Protein AF-A0A7K4D831-F1 (afdb_monomer)

Solvent-accessible surface area (backbone atoms only — not comparable to full-atom values): 19823 Å² total; per-residue (Å²): 131,86,73,87,46,73,50,78,45,78,78,53,99,67,34,26,37,34,26,52,72,86,40,82,76,49,76,35,41,62,71,56,45,52,52,51,54,49,51,53,50,53,53,54,49,64,73,54,83,72,91,83,88,85,85,89,85,73,58,64,32,91,90,76,68,47,70,28,64,80,97,40,48,70,78,64,62,77,72,70,90,76,85,91,79,83,92,78,90,78,86,82,85,79,79,80,76,68,75,75,65,54,59,64,54,54,55,50,56,54,55,55,54,55,58,56,59,64,70,66,78,78,78,87,83,88,88,82,88,86,88,88,85,84,90,81,88,85,81,88,80,89,88,85,87,85,86,82,91,82,90,73,94,69,82,83,76,71,78,74,76,77,68,80,69,83,67,45,71,75,42,79,44,80,50,90,44,82,54,60,43,24,34,42,38,34,37,36,84,70,44,28,34,34,40,30,33,5,19,58,94,32,23,68,56,52,48,51,53,45,47,74,68,72,55,64,52,33,50,31,40,33,38,32,37,78,48,49,34,22,41,29,9,40,48,60,47,62,75,75,34,49,70,60,48,36,31,33,28,93,67,85,72,91,47,68,58,49,49,50,35,54,52,46,40,54,75,70,71,53,65,79,40,77,34,27,41,78,43,69,54,95,76,40,95,71,45,51,36,33,25,69,19,21,78,69,89,77,69,96,48,66,74,65,37,27,43,36,55,36,40,33,47,86,96,44,74,51,110

Sequence (319 aa):
MEKDNYSIRQKNRDTYLLYQNGKLVFEGPLKDVVLYAKKLKTQEDYQRKETFQISPQKNFCINCGRPLTGNVCVSCLNQTQDEPLPCETKKSNKKSLRKIVIIPLIVFVLLVGIVALVSINFNSNSIIKEDINNLGSKTVSDITPEQTKKEADAPEEIPLETDETTRLPLIVSFIDVGQGDSILIQSPNGKNMLIDAGGSTTQTYVYNYLKGKNIKKIDVLVATHPHADHIGGMEYIIDNFDIGLIYMPKATTSTKTYEDLLIKIKSKGLLINTAKAGVTIDLDNDLTIKMIAPIGVSYDYLNDYSAVIKIIYKNNSFL

Secondary structure (DSSP, 8-state):
-----EEEEE-SSS-EEEEETTEEEEEE-HHHHHHHHHHHHHHHHHHS-----------B-TTT-PBPBTTB-HHHHTT--S---------------TTTTHHHHHHHHHHHHHHHHHTTSS--------------------------------------------PPPPEEEE---SSS--EEEE-TTS-EEEE----GGGHHHHHHHHHHTT--EEEEEE-SSS-HHHHTTHHHHHHHSEEEEEEE-S-----HHHHHHHHHHHHTTPPEEEP-TT-EE-S-TTEEEEEEE--SS--SSGGGG--EEEEEETTEEE-

pLDDT: mean 74.98, std 24.11, range [26.25, 98.88]

Foldseek 3Di:
DPDFDWDKDDPDDAKIFIDTPNHTDDMGGPVVSVVVVVVVVVVVVVVVDDDDDDDDDWDADPPPRHTDPVVDDPVVVVPDDDDDDDDDDDDDDDDDPPPPPVVVVVVVVVVVVVVVVVVVPPDDDDDDDDDDDDDDDDDDDDDDDDDDDDDDDDDPPPPPPPPPPQFDDWDWDWQCLPFETWIWTQGRVGAIAIEFQAALVCLVVSVVVCVVVVAQEHQEYEYFFQDRRGQHNVLVVLVRHHYHAYEYAPDDDPDPSSVSNVVSCVVVVHDYDHQAFPDFDPGDPQKTKTFRDDHDPDDPDRNSRGGDIWIDGDPDIDD

Radius of gyration: 31.96 Å; Cα contacts (8 Å, |Δi|>4): 443; chains: 1; bounding box: 50×98×89 Å

Mean predicted aligned error: 20.42 Å

Structure (mmCIF, N/CA/C/O backbone):
data_AF-A0A7K4D831-F1
#
_entry.id   AF-A0A7K4D831-F1
#
loop_
_atom_site.group_PDB
_atom_site.id
_atom_site.type_symbol
_atom_site.label_atom_id
_atom_site.label_alt_id
_atom_site.label_comp_id
_atom_site.label_asym_id
_atom_site.label_entity_id
_atom_site.label_seq_id
_atom_site.pdbx_PDB_ins_code
_atom_site.Cartn_x
_atom_site.Cartn_y
_atom_site.Cartn_z
_atom_site.occupancy
_atom_site.B_iso_or_equiv
_atom_site.auth_seq_id
_atom_site.auth_comp_id
_atom_site.auth_asym_id
_atom_site.auth_atom_id
_atom_site.pdbx_PDB_model_num
ATOM 1 N N . MET A 1 1 ? -3.211 39.894 8.702 1.00 39.53 1 MET A N 1
ATOM 2 C CA . MET A 1 1 ? -2.050 39.075 8.300 1.00 39.53 1 MET A CA 1
ATOM 3 C C . MET A 1 1 ? -1.891 39.226 6.799 1.00 39.53 1 MET A C 1
ATOM 5 O O . MET A 1 1 ? -2.825 38.887 6.080 1.00 39.53 1 MET A O 1
ATOM 9 N N . GLU A 1 2 ? -0.791 39.823 6.338 1.00 44.09 2 GLU A N 1
ATOM 10 C CA . GLU A 1 2 ? -0.446 39.829 4.911 1.00 44.09 2 GLU A CA 1
ATOM 11 C C . GLU A 1 2 ? -0.310 38.374 4.452 1.00 44.09 2 GLU A C 1
ATOM 13 O O . GLU A 1 2 ? 0.393 37.590 5.084 1.00 44.09 2 GLU A O 1
ATOM 18 N N . LYS A 1 3 ? -1.045 37.977 3.409 1.00 51.31 3 LYS A N 1
ATOM 19 C CA . LYS A 1 3 ? -0.829 36.673 2.780 1.00 51.31 3 LYS A CA 1
ATOM 20 C C . LYS A 1 3 ? 0.512 36.747 2.062 1.00 51.31 3 LYS A C 1
ATOM 22 O O . LYS A 1 3 ? 0.678 37.624 1.217 1.00 51.31 3 LYS A O 1
ATOM 27 N N . ASP A 1 4 ? 1.432 35.843 2.385 1.00 62.25 4 ASP A N 1
ATOM 28 C CA . ASP A 1 4 ? 2.700 35.733 1.669 1.00 62.25 4 ASP A CA 1
ATOM 29 C C . ASP A 1 4 ? 2.429 35.551 0.171 1.00 62.25 4 ASP A C 1
ATOM 31 O O . ASP A 1 4 ? 1.820 34.571 -0.275 1.00 62.25 4 ASP A O 1
ATOM 35 N N . ASN A 1 5 ? 2.836 36.549 -0.611 1.00 79.06 5 ASN A N 1
ATOM 36 C CA . ASN A 1 5 ? 2.567 36.616 -2.038 1.00 79.06 5 ASN A CA 1
ATOM 37 C C . ASN A 1 5 ? 3.746 36.012 -2.794 1.00 79.06 5 ASN A C 1
ATOM 39 O O . ASN A 1 5 ? 4.829 36.599 -2.883 1.00 79.06 5 ASN A O 1
ATOM 43 N N . TYR A 1 6 ? 3.510 34.838 -3.372 1.00 84.62 6 TYR A N 1
ATOM 44 C CA . TYR A 1 6 ? 4.456 34.163 -4.249 1.00 84.62 6 TYR A CA 1
ATOM 45 C C . TYR A 1 6 ? 4.162 34.490 -5.714 1.00 84.62 6 TYR A C 1
ATOM 47 O O . TYR A 1 6 ? 3.009 34.451 -6.143 1.00 84.62 6 TYR A O 1
ATOM 55 N N . SER A 1 7 ? 5.200 34.756 -6.507 1.00 88.50 7 SER A N 1
ATOM 56 C CA . SER A 1 7 ? 5.065 34.893 -7.963 1.00 88.50 7 SER A CA 1
ATOM 57 C C . SER A 1 7 ? 6.217 34.216 -8.693 1.00 88.50 7 SER A C 1
ATOM 59 O O . SER A 1 7 ? 7.349 34.223 -8.216 1.00 88.50 7 SER A O 1
ATOM 61 N N . ILE A 1 8 ? 5.925 33.620 -9.849 1.00 89.75 8 ILE A N 1
ATOM 62 C CA . ILE A 1 8 ? 6.924 32.994 -10.718 1.00 89.75 8 ILE A CA 1
ATOM 63 C C . ILE A 1 8 ? 7.010 33.805 -12.009 1.00 89.75 8 ILE A C 1
ATOM 65 O O . ILE A 1 8 ? 5.982 34.143 -12.593 1.00 89.75 8 ILE A O 1
ATOM 69 N N . ARG A 1 9 ? 8.227 34.113 -12.463 1.00 91.31 9 ARG A N 1
ATOM 70 C CA . ARG A 1 9 ? 8.481 34.815 -13.729 1.00 91.31 9 ARG A CA 1
ATOM 71 C C . ARG A 1 9 ? 9.430 34.006 -14.597 1.00 91.31 9 ARG A C 1
ATOM 73 O O . ARG A 1 9 ? 10.410 33.466 -14.097 1.00 91.31 9 ARG A O 1
ATOM 80 N N . GLN A 1 10 ? 9.164 33.932 -15.894 1.00 89.62 10 GLN A N 1
ATOM 81 C CA . GLN A 1 10 ? 10.089 33.306 -16.832 1.00 89.62 10 GLN A CA 1
ATOM 82 C C . GLN A 1 10 ? 11.212 34.288 -17.187 1.00 89.62 10 GLN A C 1
ATOM 84 O O . GLN A 1 10 ? 10.934 35.425 -17.564 1.00 89.62 10 GLN A O 1
ATOM 89 N N . LYS A 1 11 ? 12.472 33.855 -17.059 1.00 88.19 11 LYS A N 1
ATOM 90 C CA . LYS A 1 11 ? 13.657 34.650 -17.428 1.00 88.19 11 LYS A CA 1
ATOM 91 C C . LYS A 1 11 ? 14.107 34.348 -18.855 1.00 88.19 11 LYS A C 1
ATOM 93 O O . LYS A 1 11 ? 14.463 35.257 -19.593 1.00 88.19 11 LYS A O 1
ATOM 98 N N . ASN A 1 12 ? 14.096 33.071 -19.235 1.00 87.44 12 ASN A N 1
ATOM 99 C CA . ASN A 1 12 ? 14.401 32.591 -20.585 1.00 87.44 12 ASN A CA 1
ATOM 100 C C . ASN A 1 12 ? 13.724 31.223 -20.822 1.00 87.44 12 ASN A C 1
ATOM 102 O O . ASN A 1 12 ? 12.909 30.787 -20.008 1.00 87.44 12 ASN A O 1
ATOM 106 N N . ARG A 1 13 ? 14.039 30.550 -21.938 1.00 83.31 13 ARG A N 1
ATOM 107 C CA . ARG A 1 13 ? 13.400 29.287 -22.352 1.00 83.31 13 ARG A CA 1
ATOM 108 C C . ARG A 1 13 ? 13.382 28.217 -21.253 1.00 83.31 13 ARG A C 1
ATOM 110 O O . ARG A 1 13 ? 12.351 27.578 -21.080 1.00 83.31 13 ARG A O 1
ATOM 117 N N . ASP A 1 14 ? 14.468 28.087 -20.494 1.00 86.12 14 ASP A N 1
ATOM 118 C CA . ASP A 1 14 ? 14.662 26.976 -19.554 1.00 86.12 14 ASP A CA 1
ATOM 119 C C . ASP A 1 14 ? 14.782 27.435 -18.088 1.00 86.12 14 ASP A C 1
ATOM 121 O O . ASP A 1 14 ? 14.945 26.610 -17.192 1.00 86.12 14 ASP A O 1
ATOM 125 N N . THR A 1 15 ? 14.691 28.744 -17.818 1.00 81.12 15 THR A N 1
ATOM 126 C CA . THR A 1 15 ? 14.923 29.330 -16.485 1.00 81.12 15 THR A CA 1
ATOM 127 C C . THR A 1 15 ? 13.761 30.199 -16.013 1.00 81.12 15 THR A C 1
ATOM 129 O O . THR A 1 15 ? 13.293 31.099 -16.719 1.00 81.12 15 THR A O 1
ATOM 132 N N . TYR A 1 16 ? 13.353 29.973 -14.767 1.00 95.44 16 TYR A N 1
ATOM 133 C CA . TYR A 1 16 ? 12.267 30.654 -14.075 1.00 95.44 16 TYR A CA 1
ATOM 134 C C . TYR A 1 16 ? 12.744 31.187 -12.718 1.00 95.44 16 TYR A C 1
ATOM 136 O O . TYR A 1 16 ? 13.653 30.641 -12.097 1.00 95.44 16 TYR A O 1
ATOM 144 N N . LEU A 1 17 ? 12.114 32.267 -12.268 1.00 91.56 17 LEU A N 1
ATOM 145 C CA . LEU A 1 17 ? 12.428 33.017 -11.057 1.00 91.56 17 LEU A CA 1
ATOM 146 C C . LEU A 1 17 ? 11.244 32.952 -10.099 1.00 91.56 17 LEU A C 1
ATOM 148 O O . LEU A 1 17 ? 10.135 33.312 -10.490 1.00 91.56 17 LEU A O 1
ATOM 152 N N . LEU A 1 18 ? 11.471 32.534 -8.857 1.00 93.06 18 LEU A N 1
ATOM 153 C CA . LEU A 1 18 ? 10.485 32.562 -7.780 1.00 93.06 18 LEU A CA 1
ATOM 154 C C . LEU A 1 18 ? 10.719 33.777 -6.889 1.00 93.06 18 LEU A C 1
ATOM 156 O O . LEU A 1 18 ? 11.807 33.946 -6.340 1.00 93.06 18 LEU A O 1
ATOM 160 N N . TYR A 1 19 ? 9.673 34.564 -6.681 1.00 88.88 19 TYR A N 1
ATOM 161 C CA . TYR A 1 19 ? 9.662 35.676 -5.744 1.00 88.88 19 TYR A CA 1
ATOM 162 C C . TYR A 1 19 ? 8.715 35.389 -4.583 1.00 88.88 19 TYR A C 1
ATOM 164 O O . TYR A 1 19 ? 7.605 34.909 -4.812 1.00 88.88 19 TYR A O 1
ATOM 172 N N . GLN A 1 20 ? 9.123 35.756 -3.370 1.00 87.44 20 GLN A N 1
ATOM 173 C CA . GLN A 1 20 ? 8.281 35.801 -2.174 1.00 87.44 20 GLN A CA 1
ATOM 174 C C . GLN A 1 20 ? 8.266 37.238 -1.655 1.00 87.44 20 GLN A C 1
ATOM 176 O O . GLN A 1 20 ? 9.324 37.827 -1.422 1.00 87.44 20 GLN A O 1
ATOM 181 N N . ASN A 1 21 ? 7.076 37.829 -1.536 1.00 87.25 21 ASN A N 1
ATOM 182 C CA . ASN A 1 21 ? 6.890 39.216 -1.092 1.00 87.25 21 ASN A CA 1
ATOM 183 C C . ASN A 1 21 ? 7.777 40.206 -1.876 1.00 87.25 21 ASN A C 1
ATOM 185 O O . ASN A 1 21 ? 8.402 41.107 -1.321 1.00 87.25 21 ASN A O 1
ATOM 189 N N . GLY A 1 22 ? 7.885 39.980 -3.191 1.00 85.50 22 GLY A N 1
ATOM 190 C CA . GLY A 1 22 ? 8.672 40.805 -4.112 1.00 85.50 22 GLY A CA 1
ATOM 191 C C . GLY A 1 22 ? 10.185 40.551 -4.122 1.00 85.50 22 GLY A C 1
ATOM 192 O O . GLY A 1 22 ? 10.869 41.115 -4.975 1.00 85.50 22 GLY A O 1
ATOM 193 N N . LYS A 1 23 ? 10.727 39.687 -3.252 1.00 89.50 23 LYS A N 1
ATOM 194 C CA . LYS A 1 23 ? 12.158 39.330 -3.226 1.00 89.50 23 LYS A CA 1
ATOM 195 C C . LYS A 1 23 ? 12.415 38.014 -3.949 1.00 89.50 23 LYS A C 1
ATOM 197 O O . LYS A 1 23 ? 11.671 37.060 -3.749 1.00 89.50 23 LYS A O 1
ATOM 202 N N . LEU A 1 24 ? 13.460 37.960 -4.778 1.00 91.75 24 LEU A N 1
ATOM 203 C CA . LEU A 1 24 ? 13.876 36.726 -5.450 1.00 91.75 24 LEU A CA 1
ATOM 204 C C . LEU A 1 24 ? 14.384 35.730 -4.403 1.00 91.75 24 LEU A C 1
ATOM 206 O O . LEU A 1 24 ? 15.284 36.058 -3.634 1.00 91.75 24 LEU A O 1
ATOM 210 N N . VAL A 1 25 ? 13.817 34.528 -4.395 1.00 92.38 25 VAL A N 1
ATOM 211 C CA . VAL A 1 25 ? 14.176 33.461 -3.447 1.00 92.38 25 VAL A CA 1
ATOM 212 C C . VAL A 1 25 ? 14.716 32.209 -4.134 1.00 92.38 25 VAL A C 1
ATOM 214 O O . VAL A 1 25 ? 15.392 31.415 -3.488 1.00 92.38 25 VAL A O 1
ATOM 217 N N . PHE A 1 26 ? 14.448 32.018 -5.432 1.00 91.31 26 PHE A N 1
ATOM 218 C CA . PHE A 1 26 ? 14.957 30.866 -6.180 1.00 91.31 26 PHE A CA 1
ATOM 219 C C . PHE A 1 26 ? 15.006 31.135 -7.694 1.00 91.31 26 PHE A C 1
ATOM 221 O O . PHE A 1 26 ? 14.115 31.789 -8.235 1.00 91.31 26 PHE A O 1
ATOM 228 N N . GLU A 1 27 ? 16.017 30.603 -8.382 1.00 94.75 27 GLU A N 1
ATOM 229 C CA . GLU A 1 27 ? 16.172 30.640 -9.844 1.00 94.75 27 GLU A CA 1
ATOM 230 C C . GLU A 1 27 ? 16.526 29.233 -10.347 1.00 94.75 27 GLU A C 1
ATOM 232 O O . GLU A 1 27 ? 17.446 28.608 -9.825 1.00 94.75 27 GLU A O 1
ATOM 237 N N . GLY A 1 28 ? 15.808 28.727 -11.353 1.00 84.69 28 GLY A N 1
ATOM 238 C CA . GLY A 1 28 ? 16.089 27.411 -11.933 1.00 84.69 28 GLY A CA 1
ATOM 239 C C . GLY A 1 28 ? 15.031 26.926 -12.928 1.00 84.69 28 GLY A C 1
ATOM 240 O O . GLY A 1 28 ? 14.137 27.692 -13.304 1.00 84.69 28 GLY A O 1
ATOM 241 N N . PRO A 1 29 ? 15.103 25.658 -13.369 1.00 86.50 29 PRO A N 1
ATOM 242 C CA . PRO A 1 29 ? 14.077 25.046 -14.208 1.00 86.50 29 PRO A CA 1
ATOM 243 C C . PRO A 1 29 ? 12.692 25.091 -13.551 1.00 86.50 29 PRO A C 1
ATOM 245 O O . PRO A 1 29 ? 12.569 25.024 -12.326 1.00 86.50 29 PRO A O 1
ATOM 248 N N . LEU A 1 30 ? 11.625 25.146 -14.359 1.00 82.62 30 LEU A N 1
ATOM 249 C CA . LEU A 1 30 ? 10.251 25.297 -13.850 1.00 82.62 30 LEU A CA 1
ATOM 250 C C . LEU A 1 30 ? 9.873 24.223 -12.820 1.00 82.62 30 LEU A C 1
ATOM 252 O O . LEU A 1 30 ? 9.234 24.526 -11.815 1.00 82.62 30 LEU A O 1
ATOM 256 N N . LYS A 1 31 ? 10.287 22.972 -13.058 1.00 78.56 31 LYS A N 1
ATOM 257 C CA . LYS A 1 31 ? 10.040 21.843 -12.149 1.00 78.56 31 LYS A CA 1
ATOM 258 C C . LYS A 1 31 ? 10.596 22.116 -10.749 1.00 78.56 31 LYS A C 1
ATOM 260 O O . LYS A 1 31 ? 9.901 21.880 -9.761 1.00 78.56 31 LYS A O 1
ATOM 265 N N . ASP A 1 32 ? 11.805 22.658 -10.677 1.00 73.56 32 ASP A N 1
ATOM 266 C CA . ASP A 1 32 ? 12.523 22.880 -9.424 1.00 73.56 32 ASP A CA 1
ATOM 267 C C . ASP A 1 32 ? 11.999 24.127 -8.710 1.00 73.56 32 ASP A C 1
ATOM 269 O O . ASP A 1 32 ? 11.796 24.104 -7.499 1.00 73.56 32 ASP A O 1
ATOM 273 N N . VAL A 1 33 ? 11.655 25.173 -9.468 1.00 82.12 33 VAL A N 1
ATOM 274 C CA . VAL A 1 33 ? 10.965 26.372 -8.965 1.00 82.12 33 VAL A CA 1
ATOM 275 C C . VAL A 1 33 ? 9.625 26.013 -8.311 1.00 82.12 33 VAL A C 1
ATOM 277 O O . VAL A 1 33 ? 9.324 26.480 -7.211 1.00 82.12 33 VAL A O 1
ATOM 280 N N . VAL A 1 34 ? 8.828 25.149 -8.948 1.00 77.81 34 VAL A N 1
ATOM 281 C CA . VAL A 1 34 ? 7.538 24.692 -8.405 1.00 77.81 34 VAL A CA 1
ATOM 282 C C . VAL A 1 34 ? 7.735 23.812 -7.171 1.00 77.81 34 VAL A C 1
ATOM 284 O O . VAL A 1 34 ? 6.997 23.955 -6.194 1.00 77.81 34 VAL A O 1
ATOM 287 N N . LEU A 1 35 ? 8.722 22.913 -7.186 1.00 67.88 35 LEU A N 1
ATOM 288 C CA . LEU A 1 35 ? 9.017 22.049 -6.043 1.00 67.88 35 LEU A CA 1
ATOM 289 C C . LEU A 1 35 ? 9.499 22.860 -4.832 1.00 67.88 35 LEU A C 1
ATOM 291 O O . LEU A 1 35 ? 9.037 22.632 -3.713 1.00 67.88 35 LEU A O 1
ATOM 295 N N . TYR A 1 36 ? 10.365 23.849 -5.059 1.00 73.62 36 TYR A N 1
ATOM 296 C CA . TYR A 1 36 ? 10.848 24.755 -4.021 1.00 73.62 36 TYR A CA 1
ATOM 297 C C . TYR A 1 36 ? 9.708 25.604 -3.438 1.00 73.62 36 TYR A C 1
ATOM 299 O O . TYR A 1 36 ? 9.565 25.683 -2.219 1.00 73.62 36 TYR A O 1
ATOM 307 N N . ALA A 1 37 ? 8.820 26.145 -4.281 1.00 77.62 37 ALA A N 1
ATOM 308 C CA . ALA A 1 37 ? 7.639 26.884 -3.829 1.00 77.62 37 ALA A CA 1
ATOM 309 C C . ALA A 1 37 ? 6.690 26.024 -2.971 1.00 77.62 37 ALA A C 1
ATOM 311 O O . ALA A 1 37 ? 6.177 26.491 -1.954 1.00 77.62 37 ALA A O 1
ATOM 312 N N . LYS A 1 38 ? 6.478 24.753 -3.343 1.00 76.12 38 LYS A N 1
ATOM 313 C CA . LYS A 1 38 ? 5.703 23.802 -2.527 1.00 76.12 38 LYS A CA 1
ATOM 314 C C . LYS A 1 38 ? 6.366 23.557 -1.175 1.00 76.12 38 LYS A C 1
ATOM 316 O O . LYS A 1 38 ? 5.674 23.565 -0.163 1.00 76.12 38 LYS A O 1
ATOM 321 N N . LYS A 1 39 ? 7.694 23.403 -1.149 1.00 74.19 39 LYS A N 1
ATOM 322 C CA . LYS A 1 39 ? 8.456 23.207 0.089 1.00 74.19 39 LYS A CA 1
ATOM 323 C C . LYS A 1 39 ? 8.303 24.395 1.046 1.00 74.19 39 LYS A C 1
ATOM 325 O O . LYS A 1 39 ? 8.077 24.172 2.233 1.00 74.19 39 LYS A O 1
ATOM 330 N N . LEU A 1 40 ? 8.364 25.630 0.543 1.00 75.25 40 LEU A N 1
ATOM 331 C CA . LEU A 1 40 ? 8.153 26.834 1.359 1.00 75.25 40 LEU A CA 1
ATOM 332 C C . LEU A 1 40 ? 6.739 26.887 1.952 1.00 75.25 40 LEU A C 1
ATOM 334 O O . LEU A 1 40 ? 6.605 27.074 3.158 1.00 75.25 40 LEU A O 1
ATOM 338 N N . LYS A 1 41 ? 5.705 26.596 1.149 1.00 67.25 41 LYS A N 1
ATOM 339 C CA . LYS A 1 41 ? 4.323 26.495 1.649 1.00 67.25 41 LYS A CA 1
ATOM 340 C C . LYS A 1 41 ? 4.174 25.423 2.720 1.00 67.25 41 LYS A C 1
ATOM 342 O O . LYS A 1 41 ? 3.655 25.711 3.782 1.00 67.25 41 LYS A O 1
ATOM 347 N N . THR A 1 42 ? 4.715 24.223 2.502 1.00 59.50 42 THR A N 1
ATOM 348 C CA . THR A 1 42 ? 4.639 23.147 3.506 1.00 59.50 42 THR A CA 1
ATOM 349 C C . THR A 1 42 ? 5.384 23.474 4.798 1.00 59.50 42 THR A C 1
ATOM 351 O O . THR A 1 42 ? 4.963 23.038 5.863 1.00 59.50 42 THR A O 1
ATOM 354 N N . GLN A 1 43 ? 6.477 24.239 4.732 1.00 59.53 43 GLN A N 1
ATOM 355 C CA . GLN A 1 43 ? 7.185 24.699 5.926 1.00 59.53 43 GLN A CA 1
ATOM 356 C C . GLN A 1 43 ? 6.361 25.748 6.677 1.00 59.53 43 GLN A C 1
ATOM 358 O O . GLN A 1 43 ? 6.218 25.639 7.888 1.00 59.53 43 GLN A O 1
ATOM 363 N N . GLU A 1 44 ? 5.756 26.712 5.981 1.00 58.28 44 GLU A N 1
ATOM 364 C CA . GLU A 1 44 ? 4.840 27.682 6.597 1.00 58.28 44 GLU A CA 1
ATOM 365 C C . GLU A 1 44 ? 3.574 27.025 7.169 1.00 58.28 44 GLU A C 1
ATOM 367 O O . GLU A 1 44 ? 3.148 27.364 8.270 1.00 58.28 44 GLU A O 1
ATOM 372 N N . ASP A 1 45 ? 2.989 26.064 6.455 1.00 51.75 45 ASP A N 1
ATOM 373 C CA . ASP A 1 45 ? 1.796 25.320 6.871 1.00 51.75 45 ASP A CA 1
ATOM 374 C C . ASP A 1 45 ? 2.103 24.398 8.063 1.00 51.75 45 ASP A C 1
ATOM 376 O O . ASP A 1 45 ? 1.277 24.233 8.955 1.00 51.75 45 ASP A O 1
ATOM 380 N N . TYR A 1 46 ? 3.327 23.867 8.152 1.00 41.56 46 TYR A N 1
ATOM 381 C CA . TYR A 1 46 ? 3.801 23.146 9.335 1.00 41.56 46 TYR A CA 1
ATOM 382 C C . TYR A 1 46 ? 3.954 24.063 10.560 1.00 41.56 46 TYR A C 1
ATOM 384 O O . TYR A 1 46 ? 3.678 23.643 11.685 1.00 41.56 46 TYR A O 1
ATOM 392 N N . GLN A 1 47 ? 4.363 25.321 10.358 1.00 49.16 47 GLN A N 1
ATOM 393 C CA . GLN A 1 47 ? 4.425 26.316 11.437 1.00 49.16 47 GLN A CA 1
ATOM 394 C C . GLN A 1 47 ? 3.029 26.817 11.847 1.00 49.16 47 GLN A C 1
ATOM 396 O O . GLN A 1 47 ? 2.809 27.145 13.013 1.00 49.16 47 GLN A O 1
ATOM 401 N N . ARG A 1 48 ? 2.060 26.829 10.924 1.00 47.41 48 ARG A N 1
ATOM 402 C CA . ARG A 1 48 ? 0.653 27.183 11.168 1.00 47.41 48 ARG A CA 1
ATOM 403 C C . ARG A 1 48 ? -0.189 25.929 11.440 1.00 47.41 48 ARG A C 1
ATOM 405 O O . ARG A 1 48 ? -1.017 25.544 10.624 1.00 47.41 48 ARG A O 1
ATOM 412 N N . LYS A 1 49 ? 0.011 25.272 12.588 1.00 42.62 49 LYS A N 1
ATOM 413 C CA . LYS A 1 49 ? -0.821 24.130 13.017 1.00 42.62 49 LYS A CA 1
ATOM 414 C C . LYS A 1 49 ? -2.303 24.523 13.170 1.00 42.62 49 LYS A C 1
ATOM 416 O O . LYS A 1 49 ? -2.716 24.916 14.254 1.00 42.62 49 LYS A O 1
ATOM 421 N N . GLU A 1 50 ? -3.111 24.310 12.135 1.00 36.41 50 GLU A N 1
ATOM 422 C CA . GLU A 1 50 ? -4.564 24.126 12.245 1.00 36.41 50 GLU A CA 1
ATOM 423 C C . GLU A 1 50 ? -4.980 22.837 11.514 1.00 36.41 50 GLU A C 1
ATOM 425 O O . GLU A 1 50 ? -4.643 22.593 10.358 1.00 36.41 50 GLU A O 1
ATOM 430 N N . THR A 1 51 ? -5.670 21.966 12.247 1.00 34.84 51 THR A N 1
ATOM 431 C CA . THR A 1 51 ? -6.220 20.668 11.827 1.00 34.84 51 THR A CA 1
ATOM 432 C C . THR A 1 51 ? -7.263 20.804 10.717 1.00 34.84 51 THR A C 1
ATOM 434 O O . THR A 1 51 ? -8.199 21.584 10.865 1.00 34.84 51 THR A O 1
ATOM 437 N N . PHE A 1 52 ? -7.184 19.979 9.665 1.00 27.34 52 PHE A N 1
ATOM 438 C CA . PHE A 1 52 ? -8.205 19.913 8.608 1.00 27.34 52 PHE A CA 1
ATOM 439 C C . PHE A 1 52 ? -8.908 18.547 8.537 1.00 27.34 52 PHE A C 1
ATOM 441 O O . PHE A 1 52 ? -8.274 17.513 8.331 1.00 27.34 52 PHE A O 1
ATOM 448 N N . GLN A 1 53 ? -10.241 18.576 8.659 1.00 34.06 53 GLN A N 1
ATOM 449 C CA . GLN A 1 53 ? -11.184 17.575 8.141 1.00 34.06 53 GLN A CA 1
ATOM 450 C C . GLN A 1 53 ? -11.513 17.907 6.678 1.00 34.06 53 GLN A C 1
ATOM 452 O O . GLN A 1 53 ? -11.727 19.077 6.362 1.00 34.06 53 GLN A O 1
ATOM 457 N N . ILE A 1 54 ? -11.643 16.904 5.800 1.00 30.98 54 ILE A N 1
ATOM 458 C CA . ILE A 1 54 ? -12.225 17.087 4.457 1.00 30.98 54 ILE A CA 1
ATOM 459 C C . ILE A 1 54 ? -13.164 15.916 4.127 1.00 30.98 54 ILE A C 1
ATOM 461 O O . ILE A 1 54 ? -12.784 14.754 4.241 1.00 30.98 54 ILE A O 1
ATOM 465 N N . SER A 1 55 ? -14.389 16.250 3.704 1.00 26.25 55 SER A N 1
ATOM 466 C CA . SER A 1 55 ? -15.413 15.344 3.156 1.00 26.25 55 SER A CA 1
ATOM 467 C C . SER A 1 55 ? -15.337 15.301 1.612 1.00 26.25 55 SER A C 1
ATOM 469 O O . SER A 1 55 ? -14.992 16.328 1.016 1.00 26.25 55 SER A O 1
ATOM 471 N N . PRO A 1 56 ? -15.636 14.172 0.930 1.00 43.16 56 PRO A N 1
ATOM 472 C CA . PRO A 1 56 ? -15.351 13.993 -0.493 1.00 43.16 56 PRO A CA 1
ATOM 473 C C . PRO A 1 56 ? -16.595 14.130 -1.383 1.00 43.16 56 PRO A C 1
ATOM 475 O O . PRO A 1 56 ? -17.629 13.555 -1.074 1.00 43.16 56 PRO A O 1
ATOM 478 N N . GLN A 1 57 ? -16.457 14.762 -2.553 1.00 40.12 57 GLN A N 1
ATOM 479 C CA . GLN A 1 57 ? -17.145 14.356 -3.792 1.00 40.12 57 GLN A CA 1
ATOM 480 C C . GLN A 1 57 ? -16.363 14.862 -5.007 1.00 40.12 57 GLN A C 1
ATOM 482 O O . GLN A 1 57 ? -16.149 16.067 -5.124 1.00 40.12 57 GLN A O 1
ATOM 487 N N . LYS A 1 58 ? -15.967 13.976 -5.933 1.00 51.28 58 LYS A N 1
ATOM 488 C CA . LYS A 1 58 ? -15.438 14.374 -7.250 1.00 51.28 58 LYS A CA 1
ATOM 489 C C . LYS A 1 58 ? -15.895 13.404 -8.343 1.00 51.28 58 LYS A C 1
ATOM 491 O O . LYS A 1 58 ? -15.428 12.274 -8.406 1.00 51.28 58 LYS A O 1
ATOM 496 N N . ASN A 1 59 ? -16.768 13.887 -9.227 1.00 60.81 59 ASN A N 1
ATOM 497 C CA . ASN A 1 59 ? -16.928 13.346 -10.580 1.00 60.81 59 ASN A CA 1
ATOM 498 C C . ASN A 1 59 ? -15.763 13.830 -11.464 1.00 60.81 59 ASN A C 1
ATOM 500 O O . ASN A 1 59 ? -15.171 14.869 -11.174 1.00 60.81 59 ASN A O 1
ATOM 504 N N . PHE A 1 60 ? -15.438 13.110 -12.542 1.00 62.97 60 PHE A N 1
ATOM 505 C CA . PHE A 1 60 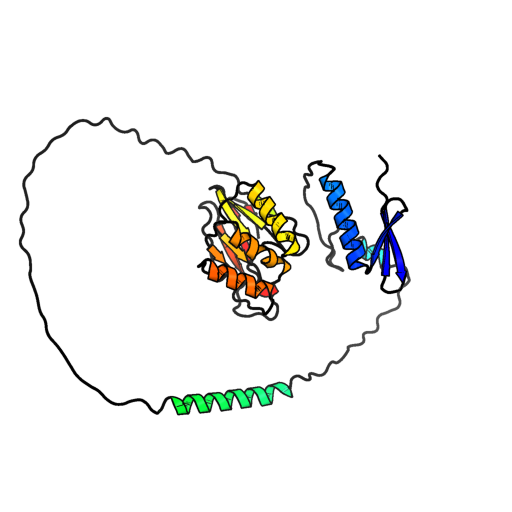? -14.299 13.401 -13.428 1.00 62.97 60 PHE A CA 1
ATOM 506 C C . PHE A 1 60 ? -14.741 13.747 -14.860 1.00 62.97 60 PHE A C 1
ATOM 508 O O . PHE A 1 60 ? -15.759 13.269 -15.352 1.00 62.97 60 PHE A O 1
ATOM 515 N N . CYS A 1 61 ? -13.971 14.607 -15.530 1.00 56.72 61 CYS A N 1
ATOM 516 C CA . CYS A 1 61 ? -14.220 15.088 -16.886 1.00 56.72 61 CYS A CA 1
ATOM 517 C C . CYS A 1 61 ? -13.904 14.010 -17.930 1.00 56.72 61 CYS A C 1
ATOM 519 O O . CYS A 1 61 ? -12.764 13.566 -18.029 1.00 56.72 61 CYS A O 1
ATOM 521 N N . ILE A 1 62 ? -14.873 13.668 -18.778 1.00 60.72 62 ILE A N 1
ATOM 522 C CA . ILE A 1 62 ? -14.718 12.692 -19.871 1.00 60.72 62 ILE A CA 1
ATOM 523 C C . ILE A 1 62 ? -13.675 13.104 -20.927 1.00 60.72 62 ILE A C 1
ATOM 525 O O . ILE A 1 62 ? -13.065 12.243 -21.551 1.00 60.72 62 ILE A O 1
ATOM 529 N N . ASN A 1 63 ? -13.430 14.403 -21.116 1.00 47.88 63 ASN A N 1
ATOM 530 C CA . ASN A 1 63 ? -12.573 14.880 -22.206 1.00 47.88 63 ASN A CA 1
ATOM 531 C C . ASN A 1 63 ? -11.078 14.934 -21.836 1.00 47.88 63 ASN A C 1
ATOM 533 O O . ASN A 1 63 ? -10.215 14.768 -22.690 1.00 47.88 63 ASN A O 1
ATOM 537 N N . CYS A 1 64 ? -10.748 15.171 -20.562 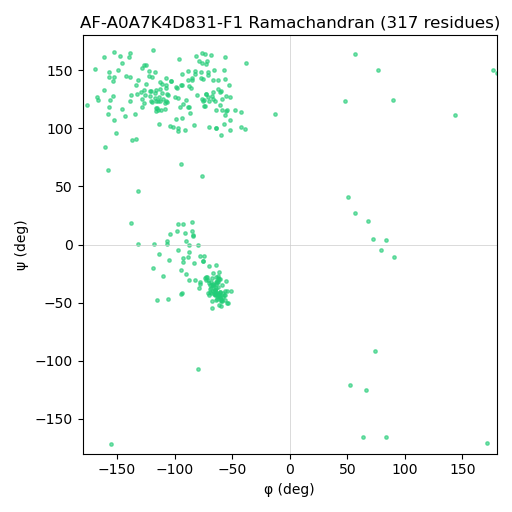1.00 70.62 64 CYS A N 1
ATOM 538 C CA . CYS A 1 64 ? -9.354 15.301 -20.110 1.00 70.62 64 CYS A CA 1
ATOM 539 C C . CYS A 1 64 ? -9.013 14.483 -18.856 1.00 70.62 64 CYS A C 1
ATOM 541 O O . CYS A 1 64 ? -7.888 14.562 -18.363 1.00 70.62 64 CYS A O 1
ATOM 543 N N . GLY A 1 65 ? -9.978 13.743 -18.305 1.00 51.97 65 GLY A N 1
ATOM 544 C CA . GLY A 1 65 ? -9.804 12.869 -17.143 1.00 51.97 65 GLY A CA 1
ATOM 545 C C . GLY A 1 65 ? -9.635 13.581 -15.797 1.00 51.97 65 GLY A C 1
ATOM 546 O O . GLY A 1 65 ? -9.382 12.921 -14.797 1.00 51.97 65 GLY A O 1
ATOM 547 N N . ARG A 1 66 ? -9.746 14.916 -15.726 1.00 70.38 66 ARG A N 1
ATOM 548 C CA . ARG A 1 66 ? -9.534 15.681 -14.478 1.00 70.38 66 ARG A CA 1
ATOM 549 C C . ARG A 1 66 ? -10.812 15.833 -13.645 1.00 70.38 66 ARG A C 1
ATOM 551 O O . ARG A 1 66 ? -11.890 15.919 -14.230 1.00 70.38 66 ARG A O 1
ATOM 558 N N . PRO A 1 67 ? -10.715 15.920 -12.305 1.00 54.66 67 PRO A N 1
ATOM 559 C CA . PRO A 1 67 ? -11.884 16.079 -11.446 1.00 54.66 67 PRO A CA 1
ATOM 560 C C . PRO A 1 67 ? -12.637 17.385 -11.728 1.00 54.66 67 PRO A C 1
ATOM 562 O O . PRO A 1 67 ? -12.030 18.423 -11.998 1.00 54.66 67 PRO A O 1
ATOM 565 N N . LEU A 1 68 ? -13.963 17.312 -11.669 1.00 51.75 68 LEU A N 1
ATOM 566 C CA . LEU A 1 68 ? -14.883 18.418 -11.895 1.00 51.75 68 LEU A CA 1
ATOM 567 C C . LEU A 1 68 ? -15.037 19.271 -10.634 1.00 51.75 68 LEU A C 1
ATOM 569 O O . LEU A 1 68 ? -14.987 18.771 -9.508 1.00 51.75 68 LEU A O 1
ATOM 573 N N . THR A 1 69 ? -15.290 20.560 -10.847 1.00 60.38 69 THR A N 1
ATOM 574 C CA . THR A 1 69 ? -15.806 21.462 -9.815 1.00 60.38 69 THR A CA 1
ATOM 575 C C . THR A 1 69 ? -17.301 21.629 -10.087 1.00 60.38 69 THR A C 1
ATOM 577 O O . THR A 1 69 ? -17.689 22.321 -11.028 1.00 60.38 69 THR A O 1
ATOM 580 N N . GLY A 1 70 ? -18.150 20.922 -9.336 1.00 65.12 70 GLY A N 1
ATOM 581 C CA . GLY A 1 70 ? -19.562 20.752 -9.704 1.00 65.12 70 GLY A CA 1
ATOM 582 C C . GLY A 1 70 ? -19.697 19.918 -10.985 1.00 65.12 70 GLY A C 1
ATOM 583 O O . GLY A 1 70 ? -19.134 18.831 -11.066 1.00 65.12 70 GLY A O 1
ATOM 584 N N . ASN A 1 71 ? -20.382 20.443 -12.007 1.00 60.97 71 ASN A N 1
ATOM 585 C CA . ASN A 1 71 ? -20.520 19.792 -13.323 1.00 60.97 71 ASN A CA 1
ATOM 586 C C . ASN A 1 71 ? -19.534 20.328 -14.378 1.00 60.97 71 ASN A C 1
ATOM 588 O O . ASN A 1 71 ? -19.695 20.064 -15.568 1.00 60.97 71 ASN A O 1
ATOM 592 N N . VAL A 1 72 ? -18.534 21.119 -13.972 1.00 50.25 72 VAL A N 1
ATOM 593 C CA . VAL A 1 72 ? -17.751 21.940 -14.901 1.00 50.25 72 VAL A CA 1
ATOM 594 C C . VAL A 1 72 ? -16.258 21.607 -14.841 1.00 50.25 72 VAL A C 1
ATOM 596 O O . VAL A 1 72 ? -15.653 21.545 -13.768 1.00 50.25 72 VAL A O 1
ATOM 599 N N . CYS A 1 73 ? -15.644 21.418 -16.017 1.00 65.06 73 CYS A N 1
ATOM 600 C CA . CYS A 1 73 ? -14.203 21.215 -16.160 1.00 65.06 73 CYS A CA 1
ATOM 601 C C . CYS A 1 73 ? -13.495 22.531 -16.509 1.00 65.06 73 CYS A C 1
ATOM 603 O O . CYS A 1 73 ? -13.443 22.946 -17.667 1.00 65.06 73 CYS A O 1
ATOM 605 N N . VAL A 1 74 ? -12.896 23.162 -15.500 1.00 60.66 74 VAL A N 1
ATOM 606 C CA . VAL A 1 74 ? -12.227 24.469 -15.632 1.00 60.66 74 VAL A CA 1
ATOM 607 C C . VAL A 1 74 ? -11.023 24.416 -16.587 1.00 60.66 74 VAL A C 1
ATOM 609 O O . VAL A 1 74 ? -10.760 25.373 -17.307 1.00 60.66 74 VAL A O 1
ATOM 612 N N . SER A 1 75 ? -10.314 23.283 -16.661 1.00 59.88 75 SER A N 1
ATOM 613 C CA . SER A 1 75 ? -9.186 23.124 -17.593 1.00 59.88 75 SER A CA 1
ATOM 614 C C . SER A 1 75 ? -9.609 23.015 -19.060 1.00 59.88 75 SER A C 1
ATOM 616 O O . SER A 1 75 ? -8.849 23.441 -19.922 1.00 59.88 75 SER A O 1
ATOM 618 N N . CYS A 1 76 ? -10.794 22.470 -19.352 1.00 58.50 76 CYS A N 1
ATOM 619 C CA . CYS A 1 76 ? -11.314 22.404 -20.722 1.00 58.50 76 CYS A CA 1
ATOM 620 C C . CYS A 1 76 ? -11.982 23.716 -21.150 1.00 58.50 76 CYS A C 1
ATOM 622 O O . CYS A 1 76 ? -11.914 24.068 -22.321 1.00 58.50 76 CYS A O 1
ATOM 624 N N . LEU A 1 77 ? -12.575 24.463 -20.212 1.00 55.69 77 LEU A N 1
ATOM 625 C CA . LEU A 1 77 ? -13.181 25.768 -20.496 1.00 55.69 77 LEU A CA 1
ATOM 626 C C . LEU A 1 77 ? -12.177 26.807 -21.007 1.00 55.69 77 LEU A C 1
ATOM 628 O O . LEU A 1 77 ? -12.525 27.630 -21.843 1.00 55.69 77 LEU A O 1
ATOM 632 N N . ASN A 1 78 ? -10.922 26.739 -20.561 1.00 50.56 78 ASN A N 1
ATOM 633 C CA . ASN A 1 78 ? -9.879 27.669 -21.002 1.00 50.56 78 ASN A CA 1
ATOM 634 C C . ASN A 1 78 ? -9.209 27.276 -22.333 1.00 50.56 78 ASN A C 1
ATOM 636 O O . ASN A 1 78 ? -8.210 27.891 -22.698 1.00 50.56 78 ASN A O 1
ATOM 640 N N . GLN A 1 79 ? -9.709 26.261 -23.049 1.00 50.25 79 GLN A N 1
ATOM 641 C CA . GLN A 1 79 ? -9.143 25.838 -24.339 1.00 50.25 79 GLN A CA 1
ATOM 642 C C . GLN A 1 79 ? -9.984 26.216 -25.563 1.00 50.25 79 GLN A C 1
ATOM 644 O O . GLN A 1 79 ? -9.587 25.885 -26.676 1.00 50.25 79 GLN A O 1
ATOM 649 N N . THR A 1 80 ? -11.097 26.938 -25.410 1.00 47.12 80 THR A N 1
ATOM 650 C CA . THR A 1 80 ? -11.894 27.383 -26.566 1.00 47.12 80 THR A CA 1
ATOM 651 C C . THR A 1 80 ? -12.272 28.858 -26.466 1.00 47.12 80 THR A C 1
ATOM 653 O O . THR A 1 80 ? -13.329 29.201 -25.940 1.00 47.12 80 THR A O 1
ATOM 656 N N . GLN A 1 81 ? -11.418 29.715 -27.021 1.00 43.38 81 GLN A N 1
ATOM 657 C CA . GLN A 1 81 ? -11.821 30.946 -27.703 1.00 43.38 81 GLN A CA 1
ATOM 658 C C . GLN A 1 81 ? -10.986 31.050 -28.980 1.00 43.38 81 GLN A C 1
ATOM 660 O O . GLN A 1 81 ? -9.839 31.470 -28.924 1.00 43.38 81 GLN A O 1
ATOM 665 N N . ASP A 1 82 ? -11.513 30.477 -30.064 1.00 39.66 82 ASP A N 1
ATOM 666 C CA . ASP A 1 82 ? -11.583 31.053 -31.417 1.00 39.66 82 ASP A CA 1
ATOM 667 C C . ASP A 1 82 ? -12.277 30.035 -32.359 1.00 39.66 82 ASP A C 1
ATOM 669 O O . ASP A 1 82 ? -12.251 28.827 -32.121 1.00 39.66 82 ASP A O 1
ATOM 673 N N . GLU A 1 83 ? -13.004 30.554 -33.350 1.00 38.97 83 GLU A N 1
ATOM 674 C CA . GLU A 1 83 ? -14.075 29.936 -34.161 1.00 38.97 83 GLU A CA 1
ATOM 675 C C . GLU A 1 83 ? -13.755 28.629 -34.941 1.00 38.97 83 GLU A C 1
ATOM 677 O 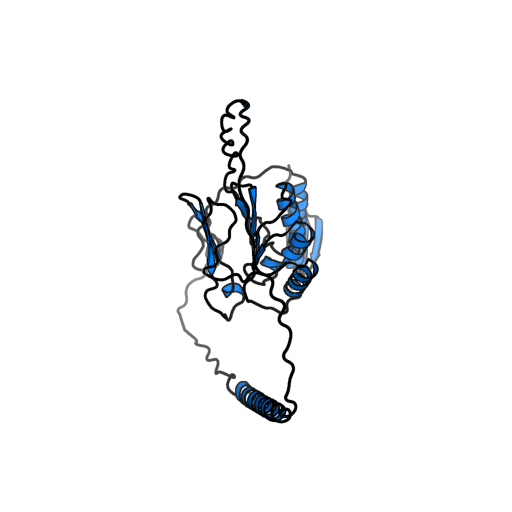O . GLU A 1 83 ? -12.591 28.307 -35.190 1.00 38.97 83 GLU A O 1
ATOM 682 N N . PRO A 1 84 ? -14.784 27.848 -35.362 1.00 47.75 84 PRO A N 1
ATOM 683 C CA . PRO A 1 84 ? -14.606 26.494 -35.879 1.00 47.75 84 PRO A CA 1
ATOM 684 C C . PRO A 1 84 ? -14.288 26.469 -37.383 1.00 47.75 84 PRO A C 1
ATOM 686 O O . PRO A 1 84 ? -14.990 27.074 -38.190 1.00 47.75 84 PRO A O 1
ATOM 689 N N . LEU A 1 85 ? -13.301 25.659 -37.783 1.00 35.38 85 LEU A N 1
ATOM 690 C CA . LEU A 1 85 ? -13.120 25.219 -39.173 1.00 35.38 85 LEU A CA 1
ATOM 691 C C . LEU A 1 85 ? -13.131 23.680 -39.266 1.00 35.38 85 LEU A C 1
ATOM 693 O O . LEU A 1 85 ? -12.711 23.002 -38.325 1.00 35.38 85 LEU A O 1
ATOM 697 N N . PRO A 1 86 ? -13.680 23.118 -40.361 1.00 35.09 86 PRO A N 1
ATOM 698 C CA . PRO A 1 86 ? -14.214 21.762 -40.393 1.00 35.09 86 PRO A CA 1
ATOM 699 C C . PRO A 1 86 ? -13.137 20.679 -40.521 1.00 35.09 86 PRO A C 1
ATOM 701 O O . PRO A 1 86 ? -12.028 20.901 -40.999 1.00 35.09 86 PRO A O 1
ATOM 704 N N . CYS A 1 87 ? -13.523 19.476 -40.096 1.00 33.59 87 CYS A N 1
ATOM 705 C CA . CYS A 1 87 ? -12.730 18.253 -40.126 1.00 33.59 87 CYS A CA 1
ATOM 706 C C . CYS A 1 87 ? -12.132 17.935 -41.507 1.00 33.59 87 CYS A C 1
ATOM 708 O O . CYS A 1 87 ? -12.873 17.698 -42.456 1.00 33.59 87 CYS A O 1
ATOM 710 N N . GLU A 1 88 ? -10.814 17.716 -41.556 1.00 36.25 88 GLU A N 1
ATOM 711 C CA . GLU A 1 88 ? -10.204 16.750 -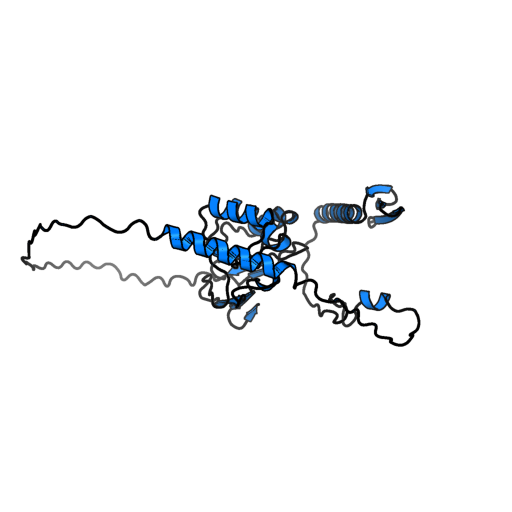42.474 1.00 36.25 88 GLU A CA 1
ATOM 712 C C . GLU A 1 88 ? -9.313 15.766 -41.709 1.00 36.25 88 GLU A C 1
ATOM 714 O O . GLU A 1 88 ? -8.349 16.112 -41.025 1.00 36.25 88 GLU A O 1
ATOM 719 N N . THR A 1 89 ? -9.651 14.487 -41.840 1.00 42.78 89 THR A N 1
ATOM 720 C CA . THR A 1 89 ? -8.902 13.361 -41.294 1.00 42.78 89 THR A CA 1
ATOM 721 C C . THR A 1 89 ? -7.648 13.087 -42.124 1.00 42.78 89 THR A C 1
ATOM 723 O O . THR A 1 89 ? -7.758 12.727 -43.296 1.00 42.78 89 THR A O 1
ATOM 726 N N . LYS A 1 90 ? -6.457 13.103 -41.510 1.00 30.28 90 LYS A N 1
ATOM 727 C CA . LYS A 1 90 ? -5.269 12.428 -42.065 1.00 30.28 90 LYS A CA 1
ATOM 728 C C . LYS A 1 90 ? -4.839 11.258 -41.183 1.00 30.28 90 LYS A C 1
ATOM 730 O O . LYS A 1 90 ? -4.212 11.424 -40.141 1.00 30.28 90 LYS A O 1
ATOM 735 N N . LYS A 1 91 ? -5.157 10.047 -41.653 1.00 40.66 91 LYS A N 1
ATOM 736 C CA . LYS A 1 91 ? -4.569 8.780 -41.193 1.00 40.66 91 LYS A CA 1
ATOM 737 C C . LYS A 1 91 ? -3.059 8.812 -41.439 1.00 40.66 91 LYS A C 1
ATOM 739 O O . LYS A 1 91 ? -2.634 8.889 -42.591 1.00 40.66 91 LYS A O 1
ATOM 744 N N . SER A 1 92 ? -2.249 8.682 -40.387 1.00 34.06 92 SER A N 1
ATOM 745 C CA . SER A 1 92 ? -0.829 8.356 -40.555 1.00 34.06 92 SER A CA 1
ATOM 746 C C . SER A 1 92 ? -0.658 6.836 -40.602 1.00 34.06 92 SER A C 1
ATOM 748 O O . SER A 1 92 ? -1.033 6.103 -39.688 1.00 34.06 92 SER A O 1
ATOM 750 N N . ASN A 1 93 ? -0.146 6.371 -41.735 1.00 43.84 93 ASN A N 1
ATOM 751 C CA . ASN A 1 93 ? 0.076 4.976 -42.077 1.00 43.84 93 ASN A CA 1
ATOM 752 C C . ASN A 1 93 ? 1.499 4.602 -41.625 1.00 43.84 93 ASN A C 1
ATOM 754 O O . ASN A 1 93 ? 2.464 4.918 -42.321 1.00 43.84 93 ASN A O 1
ATOM 758 N N . LYS A 1 94 ? 1.669 3.956 -40.464 1.00 43.16 94 LYS A N 1
ATOM 759 C CA . LYS A 1 94 ? 2.977 3.405 -40.063 1.00 43.16 94 LYS A CA 1
ATOM 760 C C . LYS A 1 94 ? 3.035 1.920 -40.417 1.00 43.16 94 LYS A C 1
ATOM 762 O O . LYS A 1 94 ? 2.526 1.068 -39.694 1.00 43.16 94 LYS A O 1
ATOM 767 N N . LYS A 1 95 ? 3.651 1.618 -41.566 1.00 39.81 95 LYS A N 1
ATOM 768 C CA . LYS A 1 95 ? 3.983 0.249 -41.987 1.00 39.81 95 LYS A CA 1
ATOM 769 C C . LYS A 1 95 ? 4.922 -0.402 -40.963 1.00 39.81 95 LYS A C 1
ATOM 771 O O . LYS A 1 95 ? 5.925 0.173 -40.553 1.00 39.81 95 LYS A O 1
ATOM 776 N N . SER A 1 96 ? 4.556 -1.620 -40.576 1.00 44.59 96 SER A N 1
ATOM 777 C CA . SER A 1 96 ? 5.240 -2.505 -39.633 1.00 44.59 96 SER A CA 1
ATOM 778 C C . SER A 1 96 ? 6.678 -2.838 -40.059 1.00 44.59 96 SER A C 1
ATOM 780 O O . SER A 1 96 ? 6.888 -3.532 -41.051 1.00 44.59 96 SER A O 1
ATOM 782 N N . LEU A 1 97 ? 7.656 -2.410 -39.252 1.00 48.75 97 LEU A N 1
ATOM 783 C CA . LEU A 1 97 ? 9.059 -2.855 -39.300 1.00 48.75 97 LEU A CA 1
ATOM 784 C C . LEU A 1 97 ? 9.308 -4.158 -38.502 1.00 48.75 97 LEU A C 1
ATOM 786 O O . LEU A 1 97 ? 10.452 -4.542 -38.275 1.00 48.75 97 LEU A O 1
ATOM 790 N N . ARG A 1 98 ? 8.260 -4.870 -38.058 1.00 51.06 98 ARG A N 1
ATOM 791 C CA . ARG A 1 98 ? 8.405 -6.023 -37.145 1.00 51.06 98 ARG A CA 1
ATOM 792 C C . ARG A 1 98 ? 8.868 -7.325 -37.814 1.00 51.06 98 ARG A C 1
ATOM 794 O O . ARG A 1 98 ? 9.207 -8.264 -37.108 1.00 51.06 98 ARG A O 1
ATOM 801 N N . LYS A 1 99 ? 8.920 -7.411 -39.149 1.00 45.62 99 LYS A N 1
ATOM 802 C CA . LYS A 1 99 ? 9.237 -8.680 -39.839 1.00 45.62 99 LYS A CA 1
ATOM 803 C C . LYS A 1 99 ? 10.734 -8.998 -39.969 1.00 45.62 99 LYS A C 1
ATOM 805 O O . LYS A 1 99 ? 11.062 -10.149 -40.215 1.00 45.62 99 LYS A O 1
ATOM 810 N N . ILE A 1 100 ? 11.634 -8.030 -39.772 1.00 54.09 100 ILE A N 1
ATOM 811 C CA . ILE A 1 100 ? 13.075 -8.230 -40.035 1.00 54.09 100 ILE A CA 1
ATOM 812 C C . ILE A 1 100 ? 13.831 -8.756 -38.798 1.00 54.09 100 ILE A C 1
ATOM 814 O O . ILE A 1 100 ? 14.823 -9.460 -38.945 1.00 54.09 100 ILE A O 1
ATOM 818 N N . VAL A 1 101 ? 13.337 -8.507 -37.579 1.00 53.94 101 VAL A N 1
ATOM 819 C CA . VAL A 1 101 ? 14.061 -8.862 -36.336 1.00 53.94 101 VAL A CA 1
ATOM 820 C C . VAL A 1 101 ? 13.648 -10.227 -35.758 1.00 53.94 101 VAL A C 1
ATOM 822 O O . VAL A 1 101 ? 14.421 -10.856 -35.046 1.00 53.94 101 VAL A O 1
ATOM 825 N N . ILE A 1 102 ? 12.456 -10.737 -36.093 1.00 56.62 102 ILE A N 1
ATOM 826 C CA . ILE A 1 102 ? 11.915 -11.976 -35.493 1.00 56.62 102 ILE A CA 1
ATOM 827 C C . ILE A 1 102 ? 12.555 -13.243 -36.091 1.00 56.62 102 ILE A C 1
ATOM 829 O O . ILE A 1 102 ? 12.769 -14.224 -35.384 1.00 56.62 102 ILE A O 1
ATOM 833 N N . ILE A 1 103 ? 12.907 -13.219 -37.380 1.00 62.47 103 ILE A N 1
ATOM 834 C CA . ILE A 1 103 ? 13.464 -14.380 -38.093 1.00 62.47 103 ILE A CA 1
ATOM 835 C C . ILE A 1 103 ? 14.829 -14.829 -37.526 1.00 62.47 103 ILE A C 1
ATOM 837 O O . ILE A 1 103 ? 14.964 -16.019 -37.240 1.00 62.47 103 ILE A O 1
ATOM 841 N N . PRO A 1 104 ? 15.822 -13.946 -37.284 1.00 65.44 104 PRO A N 1
ATOM 842 C CA . PRO A 1 104 ? 17.102 -14.387 -36.720 1.00 65.44 104 PRO A CA 1
ATOM 843 C C . PRO A 1 104 ? 16.988 -14.893 -35.270 1.00 65.44 104 PRO A C 1
ATOM 845 O O . PRO A 1 104 ? 17.738 -15.788 -34.883 1.00 65.44 104 PRO A O 1
ATOM 848 N N . LEU A 1 105 ? 16.024 -14.396 -34.483 1.00 69.94 105 LEU A N 1
ATOM 849 C CA . LEU A 1 105 ? 15.817 -14.825 -33.093 1.00 69.94 105 LEU A CA 1
ATOM 850 C C . LEU A 1 105 ? 15.293 -16.271 -33.005 1.00 69.94 105 LEU A C 1
ATOM 852 O O . LEU A 1 105 ? 15.757 -17.048 -32.173 1.00 69.94 105 LEU A O 1
ATOM 856 N N . ILE A 1 106 ? 14.365 -16.654 -33.890 1.00 73.56 106 ILE A N 1
ATOM 857 C CA . ILE A 1 106 ? 13.805 -18.017 -33.931 1.00 73.56 106 ILE A CA 1
ATOM 858 C C . ILE A 1 106 ? 14.874 -19.037 -34.356 1.00 73.56 106 ILE A C 1
ATOM 860 O O . ILE A 1 106 ? 14.958 -20.119 -33.775 1.00 73.56 106 ILE A O 1
ATOM 864 N N . VAL A 1 107 ? 15.730 -18.681 -35.321 1.00 75.31 107 VAL A N 1
ATOM 865 C CA . VAL A 1 107 ? 16.838 -19.543 -35.772 1.00 75.31 107 VAL A CA 1
ATOM 866 C C . VAL A 1 107 ? 17.867 -19.757 -34.656 1.00 75.31 107 VAL A C 1
ATOM 868 O O . VAL A 1 107 ? 18.343 -20.876 -34.469 1.00 75.31 107 VAL A O 1
ATOM 871 N N . PHE A 1 108 ? 18.166 -18.719 -33.868 1.00 75.38 108 PHE A N 1
ATOM 872 C CA . PHE A 1 108 ? 19.091 -18.822 -32.738 1.00 75.38 108 PHE A CA 1
ATOM 873 C C . PHE A 1 108 ? 18.565 -19.747 -31.627 1.00 75.38 108 PHE A C 1
ATOM 875 O O . PHE A 1 108 ? 19.302 -20.601 -31.138 1.00 75.38 108 PHE A O 1
ATOM 882 N N . VAL A 1 109 ? 17.278 -19.643 -31.271 1.00 77.12 109 VAL A N 1
ATOM 883 C CA . VAL A 1 109 ? 16.662 -20.504 -30.241 1.00 77.12 109 VAL A CA 1
ATOM 884 C C . VAL A 1 109 ? 16.640 -21.977 -30.673 1.00 77.12 109 VAL A C 1
ATOM 886 O O . VAL A 1 109 ? 16.929 -22.856 -29.860 1.00 77.12 109 VAL A O 1
ATOM 889 N N . LEU A 1 110 ? 16.370 -22.260 -31.953 1.00 77.38 110 LEU A N 1
ATOM 890 C CA . LEU A 1 110 ? 16.402 -23.627 -32.489 1.00 77.38 110 LEU A CA 1
ATOM 891 C C . LEU A 1 110 ? 17.813 -24.236 -32.463 1.00 77.38 110 LEU A C 1
ATOM 893 O O . LEU A 1 110 ? 17.963 -25.407 -32.118 1.00 77.38 110 LEU A O 1
ATOM 897 N N . LEU A 1 111 ? 18.851 -23.449 -32.764 1.00 74.38 111 LEU A N 1
ATOM 898 C CA . LEU A 1 111 ? 20.245 -23.907 -32.716 1.00 74.38 111 LEU A CA 1
ATOM 899 C C . LEU A 1 111 ? 20.702 -24.256 -31.293 1.00 74.38 111 LEU A C 1
ATOM 901 O O . LEU A 1 111 ? 21.331 -25.293 -31.092 1.00 74.38 111 LEU A O 1
ATOM 905 N N . VAL A 1 112 ? 20.345 -23.439 -30.297 1.00 74.94 112 VAL A N 1
ATOM 906 C CA . VAL A 1 112 ? 20.706 -23.700 -28.890 1.00 74.94 112 VAL A CA 1
ATOM 907 C C . VAL A 1 112 ? 19.972 -24.932 -28.342 1.00 74.94 112 VAL A C 1
ATOM 909 O O . VAL A 1 112 ? 20.568 -25.733 -27.621 1.00 74.94 112 VAL A O 1
ATOM 912 N N . GLY A 1 113 ? 18.709 -25.143 -28.732 1.00 70.88 113 GLY A N 1
ATOM 913 C CA . GLY A 1 113 ? 17.932 -26.319 -28.324 1.00 70.88 113 GLY A CA 1
ATOM 914 C C . GLY A 1 113 ? 18.521 -27.650 -28.811 1.00 70.88 113 GLY A C 1
ATOM 915 O O . GLY A 1 113 ? 18.515 -28.633 -28.071 1.00 70.88 113 GLY A O 1
ATOM 916 N N . ILE A 1 114 ? 19.095 -27.679 -30.018 1.00 71.00 114 ILE A N 1
ATOM 917 C CA . ILE A 1 114 ? 19.723 -28.888 -30.579 1.00 71.00 114 ILE A CA 1
ATOM 918 C C . ILE A 1 114 ? 21.016 -29.245 -29.823 1.00 71.00 114 ILE A C 1
ATOM 920 O O . ILE A 1 114 ? 21.259 -30.419 -29.547 1.00 71.00 114 ILE A O 1
ATOM 924 N N . VAL A 1 115 ? 21.813 -28.254 -29.410 1.00 67.00 115 VAL A N 1
ATOM 925 C CA . VAL A 1 115 ? 23.056 -28.483 -28.643 1.00 67.00 115 VAL A CA 1
ATOM 926 C C . VAL A 1 115 ? 22.770 -29.043 -27.238 1.00 67.00 115 VAL A C 1
ATOM 928 O O . VAL A 1 115 ? 23.514 -29.896 -26.743 1.00 67.00 115 VAL A O 1
ATOM 931 N N . ALA A 1 116 ? 21.656 -28.640 -26.618 1.00 63.25 116 ALA A N 1
ATOM 932 C CA . ALA A 1 116 ? 21.234 -29.160 -25.315 1.00 63.25 116 ALA A CA 1
ATOM 933 C C . ALA A 1 116 ? 20.778 -30.633 -25.377 1.00 63.25 116 ALA A C 1
ATOM 935 O O . ALA A 1 116 ? 21.054 -31.400 -24.457 1.00 63.25 116 ALA A O 1
ATOM 936 N N . LEU A 1 117 ? 20.147 -31.056 -26.479 1.00 56.34 117 LEU A N 1
ATOM 937 C CA . LEU A 1 117 ? 19.696 -32.441 -26.680 1.00 56.34 117 LEU A CA 1
ATOM 938 C C . LEU A 1 117 ? 20.854 -33.431 -26.877 1.00 56.34 117 LEU A C 1
ATOM 940 O O . LEU A 1 117 ? 20.771 -34.569 -26.421 1.00 56.34 117 LEU A O 1
ATOM 944 N N . VAL A 1 118 ? 21.956 -33.003 -27.499 1.00 60.22 118 VAL A N 1
ATOM 945 C CA . VAL A 1 118 ? 23.136 -33.864 -27.711 1.00 60.22 118 VAL A CA 1
ATOM 946 C C . VAL A 1 118 ? 23.911 -34.098 -26.405 1.00 60.22 118 VAL A C 1
ATOM 948 O O . VAL A 1 118 ? 24.491 -35.165 -26.218 1.00 60.22 118 VAL A O 1
ATOM 951 N N . SER A 1 119 ? 23.859 -33.156 -25.459 1.00 54.72 119 SER A N 1
ATOM 952 C CA . SER A 1 119 ? 24.586 -33.254 -24.181 1.00 54.72 119 SER A CA 1
ATOM 953 C C . SER A 1 119 ? 23.967 -34.231 -23.168 1.00 54.72 119 SER A C 1
ATOM 955 O O . SER A 1 119 ? 24.626 -34.591 -22.197 1.00 54.72 119 SER A O 1
ATOM 957 N N . ILE A 1 120 ? 22.725 -34.685 -23.373 1.00 55.09 120 ILE A N 1
ATOM 958 C CA . ILE A 1 120 ? 22.024 -35.574 -22.423 1.00 55.09 120 ILE A CA 1
ATOM 959 C C . ILE A 1 120 ? 22.228 -37.064 -22.763 1.00 55.09 120 ILE A C 1
ATOM 961 O O . ILE A 1 120 ? 21.984 -37.927 -21.925 1.00 55.09 120 ILE A O 1
ATOM 965 N N . ASN A 1 121 ? 22.765 -37.400 -23.941 1.00 51.22 121 ASN A N 1
ATOM 966 C CA . ASN A 1 121 ? 22.877 -38.795 -24.391 1.00 51.22 121 ASN A CA 1
ATOM 967 C C . ASN A 1 121 ? 24.213 -39.493 -24.057 1.00 51.22 121 ASN A C 1
ATOM 969 O O . ASN A 1 121 ? 24.530 -40.526 -24.641 1.00 51.22 121 ASN A O 1
ATOM 973 N N . PHE A 1 122 ? 24.990 -38.959 -23.110 1.00 45.97 122 PHE A N 1
ATOM 974 C CA . PHE A 1 122 ? 26.262 -39.545 -22.664 1.00 45.97 122 PHE A CA 1
ATOM 975 C C . PHE A 1 122 ? 26.381 -39.622 -21.135 1.00 45.97 122 PHE A C 1
ATOM 977 O O . PHE A 1 122 ? 27.414 -39.278 -20.578 1.00 45.97 122 PHE A O 1
ATOM 984 N N . ASN A 1 123 ? 25.348 -40.087 -20.426 1.00 43.91 123 ASN A N 1
ATOM 985 C CA . ASN A 1 123 ? 25.597 -40.777 -19.155 1.00 43.91 123 ASN A CA 1
ATOM 986 C C . ASN A 1 123 ? 24.407 -41.644 -18.723 1.00 43.91 123 ASN A C 1
ATOM 988 O O . ASN A 1 123 ? 23.551 -41.234 -17.944 1.00 43.91 123 ASN A O 1
ATOM 992 N N . SER A 1 124 ? 24.338 -42.864 -19.240 1.00 43.16 124 SER A N 1
ATOM 993 C CA . SER A 1 124 ? 23.544 -43.932 -18.634 1.00 43.16 124 SER A CA 1
ATOM 994 C C . SER A 1 124 ? 24.201 -45.262 -18.961 1.00 43.16 124 SER A C 1
ATOM 996 O O . SER A 1 124 ? 24.017 -45.787 -20.054 1.00 43.16 124 SER A O 1
ATOM 998 N N . ASN A 1 125 ? 25.023 -45.766 -18.037 1.00 40.66 125 ASN A N 1
ATOM 999 C CA . ASN A 1 125 ? 24.960 -47.151 -17.558 1.00 40.66 125 ASN A CA 1
ATOM 1000 C C . ASN A 1 125 ? 26.079 -47.464 -16.552 1.00 40.66 125 ASN A C 1
ATOM 1002 O O . ASN A 1 125 ? 27.193 -46.959 -16.662 1.00 40.66 125 ASN A O 1
ATOM 1006 N N . SER A 1 126 ? 25.757 -48.395 -15.645 1.00 38.44 126 SER A N 1
ATOM 1007 C CA . SER A 1 126 ? 26.510 -48.908 -14.484 1.00 38.44 126 SER A CA 1
ATOM 1008 C C . SER A 1 126 ? 26.231 -48.097 -13.200 1.00 38.44 126 SER A C 1
ATOM 1010 O O . SER A 1 126 ? 26.333 -46.881 -13.212 1.00 38.44 126 SER A O 1
ATOM 1012 N N . ILE A 1 127 ? 25.789 -48.657 -12.066 1.00 40.72 127 ILE A N 1
ATOM 1013 C CA . ILE A 1 127 ? 26.003 -49.986 -11.471 1.00 40.72 127 ILE A CA 1
ATOM 1014 C C . ILE A 1 127 ? 24.764 -50.406 -10.638 1.00 40.72 127 ILE A C 1
ATOM 1016 O O . ILE A 1 127 ? 24.042 -49.574 -10.097 1.00 40.72 127 ILE A O 1
ATOM 1020 N N . ILE A 1 128 ? 24.541 -51.721 -10.579 1.00 37.34 128 ILE A N 1
ATOM 1021 C CA . ILE A 1 128 ? 23.480 -52.487 -9.904 1.00 37.34 128 ILE A CA 1
ATOM 1022 C C . ILE A 1 128 ? 23.949 -52.994 -8.514 1.00 37.34 128 ILE A C 1
ATOM 1024 O O . ILE A 1 128 ? 25.144 -53.233 -8.362 1.00 37.34 128 ILE A O 1
ATOM 1028 N N . LYS A 1 129 ? 22.972 -53.321 -7.630 1.00 32.84 129 LYS A N 1
ATOM 1029 C CA . LYS A 1 129 ? 23.010 -54.215 -6.427 1.00 32.84 129 LYS A CA 1
ATOM 1030 C C . LYS A 1 129 ? 23.677 -53.654 -5.167 1.00 32.84 129 LYS A C 1
ATOM 1032 O O . LYS A 1 129 ? 24.625 -52.897 -5.274 1.00 32.84 129 LYS A O 1
ATOM 1037 N N . GLU A 1 130 ? 23.313 -54.010 -3.938 1.00 37.22 130 GLU A N 1
ATOM 1038 C CA . GLU A 1 130 ? 22.247 -54.761 -3.237 1.00 37.22 130 GLU A CA 1
ATOM 1039 C C . GLU A 1 130 ? 22.512 -54.416 -1.751 1.00 37.22 130 GLU A C 1
ATOM 1041 O O . GLU A 1 130 ? 23.660 -54.142 -1.418 1.00 37.22 130 GLU A O 1
ATOM 1046 N N . ASP A 1 131 ? 21.509 -54.395 -0.869 1.00 38.50 131 ASP A N 1
ATOM 1047 C CA . ASP A 1 131 ? 21.622 -55.088 0.427 1.00 38.50 131 ASP A CA 1
ATOM 1048 C C . ASP A 1 131 ? 20.319 -55.008 1.234 1.00 38.50 131 ASP A C 1
ATOM 1050 O O . ASP A 1 131 ? 19.791 -53.950 1.581 1.00 38.50 131 ASP A O 1
ATOM 1054 N N . ILE A 1 132 ? 19.813 -56.207 1.506 1.00 38.25 132 ILE A N 1
ATOM 1055 C CA . ILE A 1 132 ? 18.724 -56.558 2.409 1.00 38.25 132 ILE A CA 1
ATOM 1056 C C . ILE A 1 132 ? 19.367 -56.916 3.753 1.00 38.25 132 ILE A C 1
ATOM 1058 O O . ILE A 1 132 ? 20.350 -57.651 3.766 1.00 38.25 132 ILE A O 1
ATOM 1062 N N . ASN A 1 133 ? 18.769 -56.446 4.854 1.00 33.91 133 ASN A N 1
ATOM 1063 C CA . ASN A 1 133 ? 18.598 -57.110 6.163 1.00 33.91 133 ASN A CA 1
ATOM 1064 C C . ASN A 1 13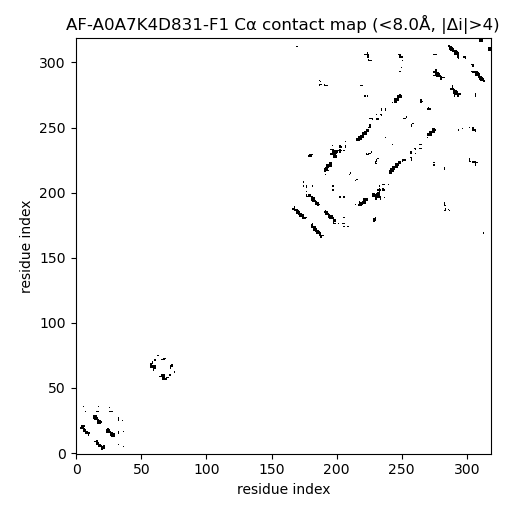3 ? 18.718 -56.091 7.307 1.00 33.91 133 ASN A C 1
ATOM 1066 O O . ASN A 1 133 ? 19.814 -55.650 7.631 1.00 33.91 133 ASN A O 1
ATOM 1070 N N . ASN A 1 134 ? 17.615 -55.807 8.008 1.00 33.06 134 ASN A N 1
ATOM 1071 C CA . ASN A 1 134 ? 17.464 -56.364 9.355 1.00 33.06 134 ASN A CA 1
ATOM 1072 C C . ASN A 1 134 ? 16.029 -56.226 9.887 1.00 33.06 134 ASN A C 1
ATOM 1074 O O . ASN A 1 134 ? 15.477 -55.130 9.979 1.00 33.06 134 ASN A O 1
ATOM 1078 N N . LEU A 1 135 ? 15.461 -57.372 10.266 1.00 33.41 135 LEU A N 1
ATOM 1079 C CA . LEU A 1 135 ? 14.274 -57.509 11.102 1.00 33.41 135 LEU A CA 1
ATOM 1080 C C . LEU A 1 135 ? 14.655 -57.265 12.569 1.00 33.41 135 LEU A C 1
ATOM 1082 O O . LEU A 1 135 ? 15.681 -57.743 13.042 1.00 33.41 135 LEU A O 1
ATOM 1086 N N . GLY A 1 136 ? 13.756 -56.626 13.311 1.00 27.48 136 GLY A N 1
ATOM 1087 C CA . GLY A 1 136 ? 13.856 -56.470 14.760 1.00 27.48 136 GLY A CA 1
ATOM 1088 C C . GLY A 1 136 ? 12.494 -56.197 15.384 1.00 27.48 136 GLY A C 1
ATOM 1089 O O . GLY A 1 136 ? 12.251 -55.118 15.905 1.00 27.48 136 GLY A O 1
ATOM 1090 N N . SER A 1 137 ? 11.602 -57.180 15.267 1.00 30.45 137 SER A N 1
ATOM 1091 C CA . SER A 1 137 ? 10.313 -57.281 15.958 1.00 30.45 137 SER A CA 1
ATOM 1092 C C . SER A 1 137 ? 10.470 -57.207 17.481 1.00 30.45 137 SER A C 1
ATOM 1094 O O . SER A 1 137 ? 11.380 -57.832 18.027 1.00 30.45 137 SER A O 1
ATOM 1096 N N . LYS A 1 138 ? 9.527 -56.543 18.165 1.00 30.66 138 LYS A N 1
ATOM 1097 C CA . LYS A 1 138 ? 9.001 -57.012 19.456 1.00 30.66 138 LYS A CA 1
ATOM 1098 C C . LYS A 1 138 ? 7.612 -56.429 19.734 1.00 30.66 138 LYS A C 1
ATOM 1100 O O . LYS A 1 138 ? 7.421 -55.222 19.828 1.00 30.66 138 LYS A O 1
ATOM 1105 N N . THR A 1 139 ? 6.658 -57.344 19.839 1.00 29.34 139 THR A N 1
ATOM 1106 C CA . THR A 1 139 ? 5.247 -57.180 20.195 1.00 29.34 139 THR A CA 1
ATOM 1107 C C . THR A 1 139 ? 5.019 -57.247 21.710 1.00 29.34 139 THR A C 1
ATOM 1109 O O . THR A 1 139 ? 5.625 -58.082 22.373 1.00 29.34 139 THR A O 1
ATOM 1112 N N . VAL A 1 140 ? 4.097 -56.397 22.181 1.00 34.53 140 VAL A N 1
ATOM 1113 C CA . VAL A 1 140 ? 2.926 -56.659 23.056 1.00 34.53 140 VAL A CA 1
ATOM 1114 C C . VAL A 1 140 ? 3.105 -57.492 24.338 1.00 34.53 140 VAL A C 1
ATOM 1116 O O . VAL A 1 140 ? 3.369 -58.686 24.267 1.00 34.53 140 VAL A O 1
ATOM 1119 N N . SER A 1 141 ? 2.726 -56.902 25.479 1.00 30.94 141 SER A N 1
ATOM 1120 C CA . SER A 1 141 ? 1.780 -57.529 26.421 1.00 30.94 141 SER A CA 1
ATOM 1121 C C . SER A 1 141 ? 1.162 -56.508 27.384 1.00 30.94 141 SER A C 1
ATOM 1123 O O . SER A 1 141 ? 1.873 -55.684 27.958 1.00 30.94 141 SER A O 1
ATOM 1125 N N . ASP A 1 142 ? -0.161 -56.622 27.509 1.00 33.00 142 ASP A N 1
ATOM 1126 C CA . ASP A 1 142 ? -1.119 -56.034 28.457 1.00 33.00 142 ASP A CA 1
ATOM 1127 C C . ASP A 1 142 ? -0.622 -55.907 29.904 1.00 33.00 142 ASP A C 1
ATOM 1129 O O . ASP A 1 142 ? 0.243 -56.691 30.272 1.00 33.00 142 ASP A O 1
ATOM 1133 N N . ILE A 1 143 ? -1.183 -54.976 30.710 1.00 31.58 143 ILE A N 1
ATOM 1134 C CA . ILE A 1 143 ? -2.156 -55.209 31.820 1.00 31.58 143 ILE A CA 1
ATOM 1135 C C . ILE A 1 143 ? -2.770 -53.852 32.275 1.00 31.58 143 ILE A C 1
ATOM 1137 O O . ILE A 1 143 ? -2.061 -52.919 32.637 1.00 31.58 143 ILE A O 1
ATOM 1141 N N . THR A 1 144 ? -4.101 -53.753 32.310 1.00 28.91 144 THR A N 1
ATOM 1142 C CA . THR A 1 144 ? -4.923 -52.914 33.232 1.00 28.91 144 THR A CA 1
ATOM 1143 C C . THR A 1 144 ? -5.805 -53.911 34.022 1.00 28.91 144 THR A C 1
ATOM 1145 O O . THR A 1 144 ? -5.898 -55.050 33.554 1.00 28.91 144 THR A O 1
ATOM 1148 N N . PRO A 1 145 ? -6.518 -53.586 35.127 1.00 44.66 145 PRO A N 1
ATOM 1149 C CA . PRO A 1 145 ? -6.707 -52.293 35.804 1.00 44.66 145 PRO A CA 1
ATOM 1150 C C . PRO A 1 145 ? -6.675 -52.358 37.353 1.00 44.66 145 PRO A C 1
ATOM 1152 O O . PRO A 1 145 ? -6.940 -53.403 37.930 1.00 44.66 145 PRO A O 1
ATOM 1155 N N . GLU A 1 146 ? -6.523 -51.223 38.047 1.00 31.39 146 GLU A N 1
ATOM 1156 C CA . GLU A 1 146 ? -7.213 -51.057 39.337 1.00 31.39 146 GLU A CA 1
ATOM 1157 C C . GLU A 1 146 ? -7.496 -49.592 39.687 1.00 31.39 146 GLU A C 1
ATOM 1159 O O . GLU A 1 146 ? -6.726 -48.675 39.407 1.00 31.39 146 GLU A O 1
ATOM 1164 N N . GLN A 1 147 ? -8.678 -49.412 40.263 1.00 30.70 147 GLN A N 1
ATOM 1165 C CA . GLN A 1 147 ? -9.329 -48.179 40.664 1.00 30.70 147 GLN A CA 1
ATOM 1166 C C . GLN A 1 147 ? -8.729 -47.628 41.960 1.00 30.70 147 GLN A C 1
ATOM 1168 O O . GLN A 1 147 ? -8.472 -48.388 42.888 1.00 30.70 147 GLN A O 1
ATOM 1173 N N . THR A 1 148 ? -8.716 -46.305 42.136 1.00 29.44 148 THR A N 1
ATOM 1174 C CA . THR A 1 148 ? -9.186 -45.735 43.410 1.00 29.44 148 THR A CA 1
ATOM 1175 C C . THR A 1 148 ? -9.699 -44.312 43.222 1.00 29.44 148 THR A C 1
ATOM 1177 O O . THR A 1 148 ? -9.036 -43.450 42.655 1.00 29.44 148 THR A O 1
ATOM 1180 N N . LYS A 1 149 ? -10.919 -44.098 43.713 1.00 36.00 149 LYS A N 1
ATOM 1181 C CA . LYS A 1 149 ? -11.619 -42.820 43.816 1.00 36.00 149 LYS A CA 1
ATOM 1182 C C . LYS A 1 149 ? -10.916 -41.906 44.824 1.00 36.00 149 LYS A C 1
ATOM 1184 O O . LYS A 1 149 ? -10.573 -42.365 45.913 1.00 36.00 149 LYS A O 1
ATOM 1189 N N . LYS A 1 150 ? -10.854 -40.607 44.531 1.00 34.47 150 LYS A N 1
ATOM 1190 C CA . LYS A 1 150 ? -11.070 -39.576 45.552 1.00 34.47 150 LYS A CA 1
ATOM 1191 C C . LYS A 1 150 ? -11.612 -38.300 44.920 1.00 34.47 150 LYS A C 1
ATOM 1193 O O . LYS A 1 150 ? -10.930 -37.585 44.200 1.00 34.47 150 LYS A O 1
ATOM 1198 N N . GLU A 1 151 ? -12.885 -38.121 45.203 1.00 40.88 151 GLU A N 1
ATOM 1199 C CA . GLU A 1 151 ? -13.724 -36.952 45.030 1.00 40.88 151 GLU A CA 1
ATOM 1200 C C . GLU A 1 151 ? -13.317 -35.921 46.092 1.00 40.88 151 GLU A C 1
ATOM 1202 O O . GLU A 1 151 ? -13.167 -36.263 47.270 1.00 40.88 151 GLU A O 1
ATOM 1207 N N . ALA A 1 152 ? -13.073 -34.687 45.668 1.00 37.53 152 ALA A N 1
ATOM 1208 C CA . ALA A 1 152 ? -12.995 -33.528 46.541 1.00 37.53 152 ALA A CA 1
ATOM 1209 C C . ALA A 1 152 ? -13.558 -32.341 45.759 1.00 37.53 152 ALA A C 1
ATOM 1211 O O . ALA A 1 152 ? -13.026 -31.987 44.708 1.00 37.53 152 ALA A O 1
ATOM 1212 N N . ASP A 1 153 ? -14.659 -31.804 46.280 1.00 47.00 153 ASP A N 1
ATOM 1213 C CA . ASP A 1 153 ? -15.340 -30.592 45.838 1.00 47.00 153 ASP A CA 1
ATOM 1214 C C . ASP A 1 153 ? -14.346 -29.477 45.501 1.00 47.00 153 ASP A C 1
ATOM 1216 O O . ASP A 1 153 ? -13.670 -28.933 46.379 1.00 47.00 153 ASP A O 1
ATOM 1220 N N . ALA A 1 154 ? -14.297 -29.114 44.223 1.00 44.94 154 ALA A N 1
ATOM 1221 C CA . ALA A 1 154 ? -13.828 -27.813 43.781 1.00 44.94 154 ALA A CA 1
ATOM 1222 C C . ALA A 1 154 ? -15.073 -27.025 43.349 1.00 44.94 154 ALA A C 1
ATOM 1224 O O . ALA A 1 154 ? -15.901 -27.576 42.618 1.00 44.94 154 ALA A O 1
ATOM 1225 N N . PRO A 1 155 ? -15.256 -25.785 43.829 1.00 44.25 155 PRO A N 1
ATOM 1226 C CA . PRO A 1 155 ? -16.439 -25.003 43.518 1.00 44.25 155 PRO A CA 1
ATOM 1227 C C . PRO A 1 155 ? -16.540 -24.807 42.007 1.00 44.25 155 PRO A C 1
ATOM 1229 O O . PRO A 1 155 ? -15.559 -24.466 41.351 1.00 44.25 155 PRO A O 1
ATOM 1232 N N . GLU A 1 156 ? -17.741 -25.061 41.501 1.00 46.72 156 GLU A N 1
ATOM 1233 C CA . GLU A 1 156 ? -18.195 -24.848 40.134 1.00 46.72 156 GLU A CA 1
ATOM 1234 C C . GLU A 1 156 ? -17.683 -23.490 39.622 1.00 46.72 156 GLU A C 1
ATOM 1236 O O . GLU A 1 156 ? -18.189 -22.429 39.996 1.00 46.72 156 GLU A O 1
ATOM 1241 N N . GLU A 1 157 ? -16.612 -23.516 38.820 1.00 47.75 157 GLU A N 1
ATOM 1242 C CA . GLU A 1 157 ? -16.149 -22.343 38.090 1.00 47.75 157 GLU A CA 1
ATOM 1243 C C . GLU A 1 157 ? -17.259 -21.980 37.110 1.00 47.75 157 GLU A C 1
ATOM 1245 O O . GLU A 1 157 ? -17.420 -22.601 36.060 1.00 47.75 157 GLU A O 1
ATOM 1250 N N . ILE A 1 158 ? -18.053 -20.978 37.490 1.00 48.62 158 ILE A N 1
ATOM 1251 C CA . ILE A 1 158 ? -18.909 -20.229 36.577 1.00 48.62 158 ILE A CA 1
ATOM 1252 C C . ILE A 1 158 ? -18.015 -19.877 35.386 1.00 48.62 158 ILE A C 1
ATOM 1254 O O . ILE A 1 158 ? -17.030 -19.159 35.594 1.00 48.62 158 ILE A O 1
ATOM 1258 N N . PRO A 1 159 ? -18.294 -20.375 34.166 1.00 45.75 159 PRO A N 1
ATOM 1259 C CA . PRO A 1 159 ? -17.527 -19.977 33.006 1.00 45.75 159 PRO A CA 1
ATOM 1260 C C . PRO A 1 159 ? -17.612 -18.457 32.925 1.00 45.75 159 PRO A C 1
ATOM 1262 O O . PRO A 1 159 ? -18.694 -17.905 32.719 1.00 45.75 159 PRO A O 1
ATOM 1265 N N . LEU A 1 160 ? -16.484 -17.780 33.161 1.00 40.41 160 LEU A N 1
ATOM 1266 C CA . LEU A 1 160 ? -16.339 -16.381 32.805 1.00 40.41 160 LEU A CA 1
ATOM 1267 C C . LEU A 1 160 ? -16.627 -16.336 31.308 1.00 40.41 160 LEU A C 1
ATOM 1269 O O . LEU A 1 160 ? -15.799 -16.771 30.506 1.00 40.41 160 LEU A O 1
ATOM 1273 N N . GLU A 1 161 ? -17.816 -15.863 30.942 1.00 52.19 161 GLU A N 1
ATOM 1274 C CA . GLU A 1 161 ? -18.072 -15.398 29.592 1.00 52.19 161 GLU A CA 1
ATOM 1275 C C . GLU A 1 161 ? -16.955 -14.406 29.289 1.00 52.19 161 GLU A C 1
ATOM 1277 O O . GLU A 1 161 ? -16.846 -13.346 29.909 1.00 52.19 161 GLU A O 1
ATOM 1282 N N . THR A 1 162 ? -16.027 -14.824 28.431 1.00 44.19 162 THR A N 1
ATOM 1283 C CA . THR A 1 162 ? -14.936 -13.977 27.986 1.00 44.19 162 THR A CA 1
ATOM 1284 C C . THR A 1 162 ? -15.575 -12.833 27.227 1.00 44.19 162 THR A C 1
ATOM 1286 O O . THR A 1 162 ? -15.999 -13.014 26.087 1.00 44.19 162 THR A O 1
ATOM 1289 N N . ASP A 1 163 ? -15.685 -11.712 27.936 1.00 47.75 163 ASP A N 1
ATOM 1290 C CA . ASP A 1 163 ? -15.909 -10.347 27.486 1.00 47.75 163 ASP A CA 1
ATOM 1291 C C . ASP A 1 163 ? -15.711 -10.237 25.971 1.00 47.75 163 ASP A C 1
ATOM 1293 O O . ASP A 1 163 ? -14.596 -10.452 25.475 1.00 47.75 163 ASP A O 1
ATOM 1297 N N . GLU A 1 164 ? -16.800 -9.973 25.236 1.00 56.62 164 GLU A N 1
ATOM 1298 C CA . GLU A 1 164 ? -16.730 -9.616 23.823 1.00 56.62 164 GLU A CA 1
ATOM 1299 C C . GLU A 1 164 ? -15.726 -8.473 23.700 1.00 56.62 164 GLU A C 1
ATOM 1301 O O . GLU A 1 164 ? -16.012 -7.313 23.994 1.00 56.62 164 GLU A O 1
ATOM 1306 N N . THR A 1 165 ? -14.503 -8.835 23.319 1.00 57.78 165 THR A N 1
ATOM 1307 C CA . THR A 1 165 ? -13.355 -7.943 23.305 1.00 57.78 165 THR A CA 1
ATOM 1308 C C . THR A 1 165 ? -13.751 -6.744 22.468 1.00 57.78 165 THR A C 1
ATOM 1310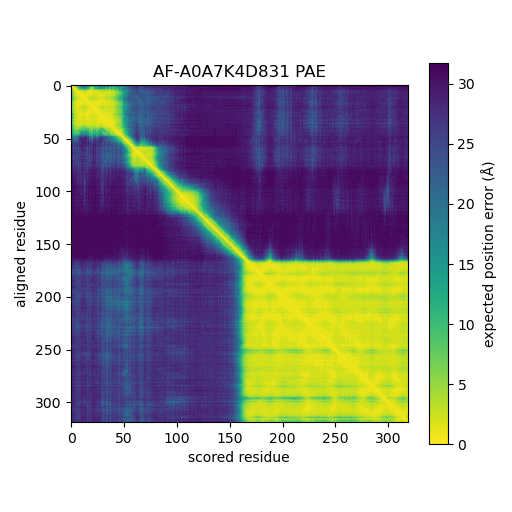 O O . THR A 1 165 ? -14.057 -6.925 21.291 1.00 57.78 165 THR A O 1
ATOM 1313 N N . THR A 1 166 ? -13.817 -5.557 23.079 1.00 72.69 166 THR A N 1
ATOM 1314 C CA . THR A 1 166 ? -14.253 -4.309 22.431 1.00 72.69 166 THR A CA 1
ATOM 1315 C C . THR A 1 166 ? -13.726 -4.212 20.994 1.00 72.69 166 THR A C 1
ATOM 1317 O O . THR A 1 166 ? -12.565 -3.889 20.747 1.00 72.69 166 THR A O 1
ATOM 1320 N N . ARG A 1 167 ? -14.586 -4.549 20.024 1.00 84.81 167 ARG A N 1
ATOM 1321 C CA . ARG A 1 167 ? -14.243 -4.576 18.599 1.00 84.81 167 ARG A CA 1
ATOM 1322 C C . ARG A 1 167 ? -14.067 -3.142 18.120 1.00 84.81 167 ARG A C 1
ATOM 1324 O O . ARG A 1 167 ? -14.968 -2.315 18.272 1.00 84.81 167 ARG A O 1
ATOM 1331 N N . LEU A 1 168 ? -12.931 -2.846 17.502 1.00 90.25 168 LEU A N 1
ATOM 1332 C CA . LEU A 1 168 ? -12.697 -1.545 16.887 1.00 90.25 168 LEU A CA 1
ATOM 1333 C C . LEU A 1 168 ? -13.536 -1.401 15.601 1.00 90.25 168 LEU A C 1
ATOM 1335 O O . LEU A 1 168 ? -13.943 -2.394 14.991 1.00 90.25 168 LEU A O 1
ATOM 1339 N N . PRO A 1 169 ? -13.825 -0.176 15.138 1.00 93.44 169 PRO A N 1
ATOM 1340 C CA . PRO A 1 169 ? -14.337 0.007 13.787 1.00 93.44 169 PRO A CA 1
ATOM 1341 C C . PRO A 1 169 ? -13.273 -0.385 12.749 1.00 93.44 169 PRO A C 1
ATOM 1343 O O . PRO A 1 169 ? -12.080 -0.191 12.972 1.00 93.44 169 PRO A O 1
ATOM 1346 N N . LEU A 1 170 ? -13.707 -0.863 11.579 1.00 95.50 170 LEU A N 1
ATOM 1347 C CA . LEU A 1 170 ? -12.837 -0.925 10.403 1.00 95.50 170 LEU A CA 1
ATOM 1348 C C . LEU A 1 170 ? -12.464 0.505 9.992 1.00 95.50 170 LEU A C 1
ATOM 1350 O O . LEU A 1 170 ? -13.353 1.311 9.707 1.00 95.50 170 LEU A O 1
ATOM 1354 N N . ILE A 1 171 ? -11.169 0.804 9.919 1.00 96.81 171 ILE A N 1
ATOM 1355 C CA . ILE A 1 171 ? -10.658 2.097 9.450 1.00 96.81 171 ILE A CA 1
ATOM 1356 C C . ILE A 1 171 ? -9.902 1.883 8.142 1.00 96.81 171 ILE A C 1
ATOM 1358 O O . ILE A 1 171 ? -8.974 1.082 8.077 1.00 96.81 171 ILE A O 1
ATOM 1362 N N . VAL A 1 172 ? -10.278 2.640 7.112 1.00 96.81 172 VAL A N 1
ATOM 1363 C CA . VAL A 1 172 ? -9.585 2.696 5.819 1.00 96.81 172 VAL A CA 1
ATOM 1364 C C . VAL A 1 172 ? -9.045 4.109 5.639 1.00 96.81 172 VAL A C 1
ATOM 1366 O O . VAL A 1 172 ? -9.816 5.065 5.575 1.00 96.81 172 VAL A O 1
ATOM 1369 N N . SER A 1 173 ? -7.723 4.251 5.603 1.00 97.06 173 SER A N 1
ATOM 1370 C CA . SER A 1 173 ? -7.037 5.541 5.496 1.00 97.06 173 SER A CA 1
ATOM 1371 C C . SER A 1 173 ? -6.247 5.623 4.198 1.00 97.06 173 SER A C 1
ATOM 1373 O O . SER A 1 173 ? -5.292 4.876 4.011 1.00 97.06 173 SER A O 1
ATOM 1375 N N . PHE A 1 174 ? -6.607 6.571 3.336 1.00 97.25 174 PHE A N 1
ATOM 1376 C CA . PHE A 1 174 ? -5.819 6.936 2.160 1.00 97.25 174 PHE A CA 1
ATOM 1377 C C . PHE A 1 174 ? -4.789 7.982 2.572 1.00 97.25 174 PHE A C 1
ATOM 1379 O O . PHE A 1 174 ? -5.145 9.093 2.970 1.00 97.25 174 PHE A O 1
ATOM 1386 N N . ILE A 1 175 ? -3.517 7.605 2.530 1.00 95.94 175 ILE A N 1
ATOM 1387 C CA . ILE A 1 175 ? -2.401 8.456 2.921 1.00 95.94 175 ILE A CA 1
ATOM 1388 C C . ILE A 1 175 ? -1.977 9.248 1.682 1.00 95.94 175 ILE A C 1
ATOM 1390 O O . ILE A 1 175 ? -1.579 8.665 0.678 1.00 95.94 175 ILE A O 1
ATOM 1394 N N . ASP A 1 176 ? -2.066 10.578 1.743 1.00 92.50 176 ASP A N 1
ATOM 1395 C CA . ASP A 1 176 ? -1.692 11.440 0.618 1.00 92.50 176 ASP A CA 1
ATOM 1396 C C . ASP A 1 176 ? -0.171 11.433 0.411 1.00 92.50 176 ASP A C 1
ATOM 1398 O O . ASP A 1 176 ? 0.591 12.089 1.125 1.00 92.50 176 ASP A O 1
ATOM 1402 N N . VAL A 1 177 ? 0.265 10.654 -0.575 1.00 88.06 177 VAL A N 1
ATOM 1403 C CA . VAL A 1 177 ? 1.662 10.529 -1.014 1.00 88.06 177 VAL A CA 1
ATOM 1404 C C . VAL A 1 177 ? 1.924 11.282 -2.325 1.00 88.06 177 VAL A C 1
ATOM 1406 O O . VAL A 1 17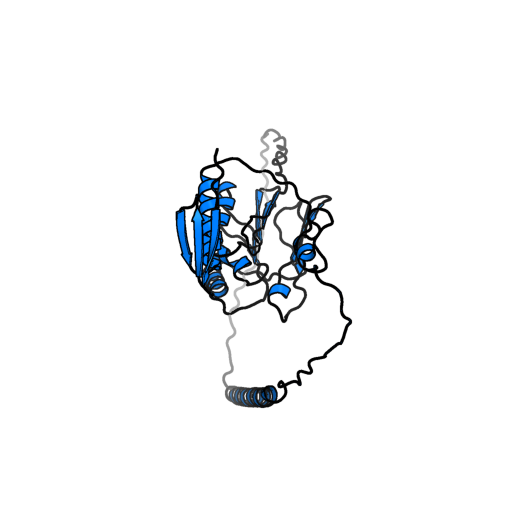7 ? 3.001 11.179 -2.916 1.00 88.06 177 VAL A O 1
ATOM 1409 N N . GLY A 1 178 ? 0.963 12.087 -2.786 1.00 93.31 178 GLY A N 1
ATOM 1410 C CA . GLY A 1 178 ? 1.043 12.798 -4.054 1.00 93.31 178 GLY A CA 1
ATOM 1411 C C . GLY A 1 178 ? 0.835 11.883 -5.260 1.00 93.31 178 GLY A C 1
ATOM 1412 O O . GLY A 1 178 ? -0.286 11.750 -5.738 1.00 93.31 178 GLY A O 1
ATOM 1413 N N . GLN A 1 179 ? 1.921 11.335 -5.810 1.00 88.38 179 GLN A N 1
ATOM 1414 C CA . GLN A 1 179 ? 1.841 10.406 -6.941 1.00 88.38 179 GLN A CA 1
ATOM 1415 C C . GLN A 1 179 ? 1.928 8.965 -6.430 1.00 88.38 179 GLN A C 1
ATOM 1417 O O . GLN A 1 179 ? 2.807 8.667 -5.622 1.00 88.38 179 GLN A O 1
ATOM 1422 N N . GLY A 1 180 ? 1.051 8.106 -6.953 1.00 92.88 180 GLY A N 1
ATOM 1423 C CA . GLY A 1 180 ? 0.882 6.721 -6.524 1.00 92.88 180 GLY A CA 1
ATOM 1424 C C . GLY A 1 180 ? -0.026 6.606 -5.303 1.00 92.88 180 GLY A C 1
ATOM 1425 O O . GLY A 1 180 ? -0.720 7.563 -4.956 1.00 92.88 180 GLY A O 1
ATOM 1426 N N . ASP A 1 181 ? -0.003 5.441 -4.657 1.00 97.19 181 ASP A N 1
ATOM 1427 C CA . ASP A 1 181 ? -0.945 5.093 -3.592 1.00 97.19 181 ASP A CA 1
ATOM 1428 C C . ASP A 1 181 ? -0.247 4.674 -2.291 1.00 97.19 181 ASP A C 1
ATOM 1430 O O . ASP A 1 181 ? 0.896 4.212 -2.269 1.00 97.19 181 ASP A O 1
ATOM 1434 N N . SER A 1 182 ? -0.960 4.853 -1.179 1.00 98.25 182 SER A N 1
ATOM 1435 C CA . SER A 1 182 ? -0.629 4.297 0.133 1.00 98.25 182 SER A CA 1
ATOM 1436 C C . SER A 1 182 ? -1.904 4.239 0.969 1.00 98.25 182 SER A C 1
ATOM 1438 O O . SER A 1 182 ? -2.498 5.270 1.295 1.00 98.25 182 SER A O 1
ATOM 1440 N N . ILE A 1 183 ? -2.379 3.031 1.264 1.00 98.81 183 ILE A N 1
ATOM 1441 C CA . ILE A 1 183 ? -3.682 2.797 1.891 1.00 98.81 183 ILE A CA 1
ATOM 1442 C C . ILE A 1 183 ? -3.495 1.897 3.105 1.00 98.81 183 ILE A C 1
ATOM 1444 O O . ILE A 1 183 ? -3.081 0.746 2.988 1.00 98.81 183 ILE A O 1
ATOM 1448 N N . LEU A 1 184 ? -3.838 2.413 4.282 1.00 98.81 184 LEU A N 1
ATOM 1449 C CA . LEU A 1 184 ? -3.836 1.660 5.530 1.00 98.81 184 LEU A CA 1
ATOM 1450 C C . LEU A 1 184 ? -5.245 1.141 5.837 1.00 98.81 184 LEU A C 1
ATOM 1452 O O . LEU A 1 184 ? -6.187 1.925 5.961 1.00 98.81 184 LEU A O 1
ATOM 1456 N N . ILE A 1 185 ? -5.360 -0.165 6.053 1.00 98.38 185 ILE A N 1
ATOM 1457 C CA . ILE A 1 185 ? -6.546 -0.845 6.572 1.00 98.38 185 ILE A CA 1
ATOM 1458 C C . ILE A 1 185 ? -6.260 -1.278 8.011 1.00 98.38 185 ILE A C 1
ATOM 1460 O O . ILE A 1 185 ? -5.313 -2.025 8.252 1.00 98.38 185 ILE A O 1
ATOM 1464 N N . GLN A 1 186 ? -7.085 -0.845 8.961 1.00 98.06 186 GLN A N 1
ATOM 1465 C CA . GLN A 1 186 ? -7.033 -1.292 10.355 1.00 98.06 186 GLN A CA 1
ATOM 1466 C C . GLN A 1 186 ? -8.319 -2.050 10.671 1.00 98.06 186 GLN A C 1
ATOM 1468 O O . GLN A 1 186 ? -9.410 -1.479 10.591 1.00 98.06 186 GLN A O 1
ATOM 1473 N N . SER A 1 187 ? -8.201 -3.342 10.965 1.00 97.12 187 SER A N 1
ATOM 1474 C CA . SER A 1 187 ? -9.344 -4.225 11.185 1.00 97.12 187 SER A CA 1
ATOM 1475 C C . SER A 1 187 ? -9.922 -4.114 12.603 1.00 97.12 187 SER A C 1
ATOM 1477 O O . SER A 1 187 ? -9.241 -3.640 13.515 1.00 97.12 187 SER A O 1
ATOM 1479 N N . PRO A 1 188 ? -11.164 -4.591 12.821 1.00 96.31 188 PRO A N 1
ATOM 1480 C CA . PRO A 1 188 ? -11.800 -4.584 14.140 1.00 96.31 188 PRO A CA 1
ATOM 1481 C C . PRO A 1 188 ? -11.014 -5.271 15.267 1.00 96.31 188 PRO A C 1
ATOM 1483 O O . PRO A 1 188 ? -11.098 -4.846 16.417 1.00 96.31 188 PRO A O 1
ATOM 1486 N N . ASN A 1 189 ? -10.235 -6.306 14.953 1.00 95.69 189 ASN A N 1
ATOM 1487 C CA . ASN A 1 189 ? -9.339 -7.001 15.882 1.00 95.69 189 ASN A CA 1
ATOM 1488 C C . ASN A 1 189 ? -7.955 -6.333 16.043 1.00 95.69 189 ASN A C 1
ATOM 1490 O O . ASN A 1 189 ? -7.070 -6.910 16.672 1.00 95.69 189 ASN A O 1
ATOM 1494 N N . GLY A 1 190 ? -7.742 -5.146 15.466 1.00 95.81 190 GLY A N 1
ATOM 1495 C CA . GLY A 1 190 ? -6.514 -4.358 15.612 1.00 95.81 190 GLY A CA 1
ATOM 1496 C C . GLY A 1 190 ? -5.355 -4.738 14.683 1.00 95.81 190 GLY A C 1
ATOM 1497 O O . GLY A 1 190 ? -4.282 -4.135 14.794 1.00 95.81 190 GLY A O 1
ATOM 1498 N N . LYS A 1 191 ? -5.539 -5.694 13.761 1.00 98.19 191 LYS A N 1
ATOM 1499 C CA . LYS A 1 191 ? -4.539 -6.005 12.727 1.00 98.19 191 LYS A CA 1
ATOM 1500 C C . LYS A 1 191 ? -4.473 -4.913 11.658 1.00 98.19 191 LYS A C 1
ATOM 1502 O O . LYS A 1 191 ? -5.429 -4.171 11.426 1.00 98.19 191 LYS A O 1
ATOM 1507 N N . ASN A 1 192 ? -3.321 -4.809 11.001 1.00 98.81 192 ASN A N 1
ATOM 1508 C CA . ASN A 1 192 ? -3.020 -3.733 10.061 1.00 98.81 192 ASN A CA 1
ATOM 1509 C C . ASN A 1 192 ? -2.584 -4.301 8.710 1.00 98.81 192 ASN A C 1
ATOM 1511 O O . ASN A 1 192 ? -1.658 -5.107 8.630 1.00 98.81 192 ASN A O 1
ATOM 1515 N N . MET A 1 193 ? -3.217 -3.838 7.638 1.00 98.88 193 MET A N 1
ATOM 1516 C CA . MET A 1 193 ? -2.797 -4.096 6.266 1.00 98.88 193 MET A CA 1
ATOM 1517 C C . MET A 1 193 ? -2.405 -2.782 5.598 1.00 98.88 193 MET A C 1
ATOM 1519 O O . MET A 1 193 ? -3.144 -1.806 5.680 1.00 98.88 193 MET A O 1
ATOM 1523 N N . LEU A 1 194 ? -1.260 -2.764 4.923 1.00 98.88 194 LEU A N 1
ATOM 1524 C CA . LEU A 1 194 ? -0.813 -1.637 4.113 1.00 98.88 194 LEU A CA 1
ATOM 1525 C C . LEU A 1 194 ? -0.803 -2.052 2.638 1.00 98.88 194 LEU A C 1
ATOM 1527 O O . LEU A 1 194 ? -0.159 -3.038 2.278 1.00 98.88 194 LEU A O 1
ATOM 1531 N N . ILE A 1 195 ? -1.519 -1.308 1.801 1.00 98.88 195 ILE A N 1
ATOM 1532 C CA . ILE A 1 195 ? -1.548 -1.473 0.347 1.00 98.88 195 ILE A CA 1
ATOM 1533 C C . ILE A 1 195 ? -0.795 -0.291 -0.256 1.00 98.88 195 ILE A C 1
ATOM 1535 O O . ILE A 1 195 ? -1.226 0.851 -0.104 1.00 98.88 195 ILE A O 1
ATOM 1539 N N . ASP A 1 196 ? 0.315 -0.583 -0.928 1.00 98.75 196 ASP A N 1
ATOM 1540 C CA . ASP A 1 196 ? 1.296 0.388 -1.411 1.00 98.75 196 ASP A CA 1
ATOM 1541 C C . ASP A 1 196 ? 1.880 1.298 -0.311 1.00 98.75 196 ASP A C 1
ATOM 1543 O O . ASP A 1 196 ? 1.420 1.348 0.829 1.00 98.75 196 ASP A O 1
ATOM 1547 N N . ALA A 1 197 ? 2.991 1.966 -0.610 1.00 98.50 197 ALA A N 1
ATOM 1548 C CA . ALA A 1 197 ? 3.717 2.800 0.350 1.00 98.50 197 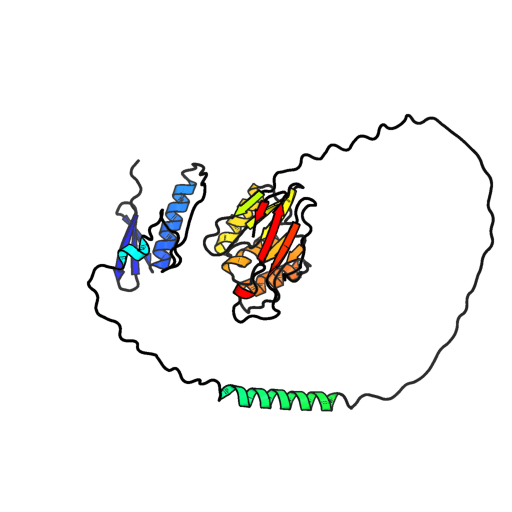ALA A CA 1
ATOM 1549 C C . ALA A 1 197 ? 4.194 4.127 -0.258 1.00 98.50 197 ALA A C 1
ATOM 1551 O O . ALA A 1 197 ? 5.088 4.778 0.292 1.00 98.50 197 ALA A O 1
ATOM 1552 N N . GLY A 1 198 ? 3.602 4.536 -1.380 1.00 97.44 198 GLY A N 1
ATOM 1553 C CA . GLY A 1 198 ? 3.999 5.722 -2.120 1.00 97.44 198 GLY A CA 1
ATOM 1554 C C . GLY A 1 198 ? 5.419 5.647 -2.688 1.00 97.44 198 GLY A C 1
ATOM 1555 O O . GLY A 1 198 ? 6.080 4.603 -2.711 1.00 97.44 198 GLY A O 1
ATOM 1556 N N . GLY A 1 199 ? 5.919 6.806 -3.112 1.00 93.75 199 GLY A N 1
ATOM 1557 C CA . GLY A 1 199 ? 7.285 6.976 -3.598 1.00 93.75 199 GLY A CA 1
ATOM 1558 C C . GLY A 1 199 ? 8.351 7.007 -2.497 1.00 93.75 199 GLY A C 1
ATOM 1559 O O . GLY A 1 199 ? 8.081 7.269 -1.323 1.00 93.75 199 GLY A O 1
ATOM 1560 N N . SER A 1 200 ? 9.617 6.840 -2.889 1.00 91.06 200 SER A N 1
ATOM 1561 C CA . SER A 1 200 ? 10.763 6.922 -1.966 1.00 91.06 200 SER A CA 1
ATOM 1562 C C . SER A 1 200 ? 10.899 8.298 -1.302 1.00 91.06 200 SER A C 1
ATOM 1564 O O . SER A 1 200 ? 11.320 8.405 -0.152 1.00 91.06 200 SER A O 1
ATOM 1566 N N . THR A 1 201 ? 10.468 9.371 -1.973 1.00 90.50 201 THR A N 1
ATOM 1567 C CA . THR A 1 201 ? 10.459 10.730 -1.403 1.00 90.50 201 THR A CA 1
ATOM 1568 C C . THR A 1 201 ? 9.412 10.919 -0.305 1.00 90.50 201 THR A C 1
ATOM 1570 O O . THR A 1 201 ? 9.521 11.865 0.472 1.00 90.50 201 THR A O 1
ATOM 1573 N N . THR A 1 202 ? 8.408 10.041 -0.226 1.00 90.00 202 THR A N 1
ATOM 1574 C CA . THR A 1 202 ? 7.324 10.086 0.769 1.00 90.00 202 THR A CA 1
ATOM 1575 C C . THR A 1 202 ? 7.451 9.019 1.856 1.00 90.00 202 THR A C 1
ATOM 1577 O O . THR A 1 202 ? 6.635 8.987 2.774 1.00 90.00 202 THR A O 1
ATOM 1580 N N . GLN A 1 203 ? 8.492 8.182 1.815 1.00 92.56 203 GLN A N 1
ATOM 1581 C CA . GLN A 1 203 ? 8.656 7.044 2.727 1.00 92.56 203 GLN A CA 1
ATOM 1582 C C . GLN A 1 203 ? 8.622 7.435 4.215 1.00 92.56 203 GLN A C 1
ATOM 1584 O O . GLN A 1 203 ? 7.992 6.763 5.030 1.00 92.56 203 GLN A O 1
ATOM 1589 N N . THR A 1 204 ? 9.237 8.566 4.579 1.00 91.88 204 THR A N 1
ATOM 1590 C CA . THR A 1 204 ? 9.263 9.056 5.965 1.00 91.88 204 THR A CA 1
ATOM 1591 C C . THR A 1 204 ? 7.910 9.604 6.404 1.00 91.88 204 THR A C 1
ATOM 1593 O O . THR A 1 204 ? 7.563 9.496 7.578 1.00 91.88 204 THR A O 1
ATOM 1596 N N . TYR A 1 205 ? 7.125 10.160 5.479 1.00 91.88 205 TYR A N 1
ATOM 1597 C CA . TYR A 1 205 ? 5.765 10.614 5.756 1.00 91.88 205 TYR A CA 1
ATOM 1598 C C . TYR A 1 205 ? 4.845 9.427 6.054 1.00 91.88 205 TYR A C 1
ATOM 1600 O O . TYR A 1 205 ? 4.197 9.421 7.100 1.00 91.88 205 TYR A O 1
ATOM 1608 N N . VAL A 1 206 ? 4.868 8.391 5.207 1.00 95.44 206 VAL A N 1
ATOM 1609 C CA . VAL A 1 206 ? 4.098 7.155 5.429 1.00 95.44 206 VAL A CA 1
ATOM 1610 C C . VAL A 1 206 ? 4.518 6.493 6.743 1.00 95.44 206 VAL A C 1
ATOM 1612 O O . VAL A 1 206 ? 3.668 6.202 7.580 1.00 95.44 206 VAL A O 1
ATOM 1615 N N . TYR A 1 207 ? 5.822 6.343 6.994 1.00 97.69 207 TYR A N 1
ATOM 1616 C CA . TYR A 1 207 ? 6.326 5.820 8.269 1.00 97.69 207 TYR A CA 1
ATOM 1617 C C . TYR A 1 207 ? 5.808 6.607 9.481 1.00 97.69 207 TYR A C 1
ATOM 1619 O O . TYR A 1 207 ? 5.291 6.012 10.427 1.00 97.69 207 TYR A O 1
ATOM 1627 N N . ASN A 1 208 ? 5.918 7.939 9.462 1.00 96.00 208 ASN A N 1
ATOM 1628 C CA . ASN A 1 208 ? 5.475 8.779 10.575 1.00 96.00 208 ASN A CA 1
ATOM 1629 C C . ASN A 1 208 ? 3.957 8.716 10.772 1.00 96.00 208 ASN A C 1
ATOM 1631 O O . ASN A 1 208 ? 3.501 8.734 11.915 1.00 96.00 208 ASN A O 1
ATOM 1635 N N . TYR A 1 209 ? 3.184 8.601 9.688 1.00 97.31 209 TYR A N 1
ATOM 1636 C CA . TYR A 1 209 ? 1.743 8.384 9.757 1.00 97.31 209 TYR A CA 1
ATOM 1637 C C . TYR A 1 209 ? 1.421 7.079 10.496 1.00 97.31 209 TYR A C 1
ATOM 1639 O O . TYR A 1 209 ? 0.688 7.099 11.485 1.00 97.31 209 TYR A O 1
ATOM 1647 N N . LEU A 1 210 ? 2.021 5.960 10.073 1.00 98.12 210 LEU A N 1
ATOM 1648 C CA . LEU A 1 210 ? 1.809 4.643 10.687 1.00 98.12 210 LEU A CA 1
ATOM 1649 C C . LEU A 1 210 ? 2.254 4.622 12.156 1.00 98.12 210 LEU A C 1
ATOM 1651 O O . LEU A 1 210 ? 1.521 4.161 13.033 1.00 98.12 210 LEU A O 1
ATOM 1655 N N . LYS A 1 211 ? 3.419 5.205 12.450 1.00 96.81 211 LYS A N 1
ATOM 1656 C CA . LYS A 1 211 ? 3.926 5.354 13.817 1.00 96.81 211 LYS A CA 1
ATOM 1657 C C . LYS A 1 211 ? 2.992 6.194 14.688 1.00 96.81 211 LYS A C 1
ATOM 1659 O O . LYS A 1 211 ? 2.743 5.834 15.833 1.00 96.81 211 LYS A O 1
ATOM 1664 N N . GLY A 1 212 ? 2.437 7.280 14.147 1.00 97.19 212 GLY A N 1
ATOM 1665 C CA . GLY A 1 212 ? 1.458 8.132 14.830 1.00 97.19 212 GLY A CA 1
ATOM 1666 C C . GLY A 1 212 ? 0.138 7.425 15.156 1.00 97.19 212 GLY A C 1
ATOM 1667 O O . GLY A 1 212 ? -0.601 7.881 16.024 1.00 97.19 212 GLY A O 1
ATOM 1668 N N . LYS A 1 213 ? -0.144 6.289 14.507 1.00 95.44 213 LYS A N 1
ATOM 1669 C CA . LYS A 1 213 ? -1.261 5.384 14.823 1.00 95.44 213 LYS A CA 1
ATOM 1670 C C . LYS A 1 213 ? -0.886 4.284 15.823 1.00 95.44 213 LYS A C 1
ATOM 1672 O O . LYS A 1 213 ? -1.676 3.371 16.033 1.00 95.44 213 LYS A O 1
ATOM 1677 N N . ASN A 1 214 ? 0.297 4.361 16.441 1.00 96.50 214 ASN A N 1
ATOM 1678 C CA . ASN A 1 214 ? 0.852 3.347 17.344 1.00 96.50 214 ASN A CA 1
ATOM 1679 C C . ASN A 1 214 ? 0.970 1.947 16.714 1.00 96.50 214 ASN A C 1
ATOM 1681 O O . ASN A 1 214 ? 0.959 0.938 17.422 1.00 96.50 214 ASN A O 1
ATOM 1685 N N . ILE A 1 215 ? 1.115 1.875 15.388 1.00 98.25 215 ILE A N 1
ATOM 1686 C CA . ILE A 1 215 ? 1.310 0.611 14.680 1.00 98.25 215 ILE A CA 1
ATOM 1687 C C . ILE A 1 215 ? 2.726 0.108 14.953 1.00 98.25 215 ILE A C 1
ATOM 1689 O O . ILE A 1 215 ? 3.701 0.843 14.810 1.00 98.25 215 ILE A O 1
ATOM 1693 N N . LYS A 1 216 ? 2.832 -1.159 15.353 1.00 97.25 216 LYS A N 1
ATOM 1694 C CA . LYS A 1 216 ? 4.114 -1.861 15.552 1.00 97.25 216 LYS A CA 1
ATOM 1695 C C . LYS A 1 216 ? 4.351 -2.946 14.505 1.00 97.25 216 LYS A C 1
ATOM 1697 O O . LYS A 1 216 ? 5.497 -3.268 14.202 1.00 97.25 216 LYS A O 1
ATOM 1702 N N . LYS A 1 217 ? 3.259 -3.485 13.964 1.00 98.62 217 LYS A N 1
ATOM 1703 C CA . LYS A 1 217 ? 3.240 -4.585 13.012 1.00 98.62 217 LYS A CA 1
ATOM 1704 C C . LYS A 1 217 ? 2.304 -4.267 11.857 1.00 98.62 217 LYS A C 1
ATOM 1706 O O . LYS A 1 217 ? 1.198 -3.775 12.076 1.00 98.62 217 LYS A O 1
ATOM 1711 N N . ILE A 1 218 ? 2.756 -4.581 10.653 1.00 98.88 218 ILE A N 1
ATOM 1712 C CA . ILE A 1 218 ? 1.944 -4.639 9.445 1.00 98.88 218 ILE A CA 1
ATOM 1713 C C . ILE A 1 218 ? 1.729 -6.121 9.160 1.00 98.88 218 ILE A C 1
ATOM 1715 O O . ILE A 1 218 ? 2.624 -6.820 8.685 1.00 98.88 218 ILE A O 1
ATOM 1719 N N . ASP A 1 219 ? 0.548 -6.619 9.506 1.00 98.88 219 ASP A N 1
ATOM 1720 C CA . ASP A 1 219 ? 0.184 -8.026 9.355 1.00 98.88 219 ASP A CA 1
ATOM 1721 C C . ASP A 1 219 ? 0.166 -8.449 7.887 1.00 98.88 219 ASP A C 1
ATOM 1723 O O . ASP A 1 219 ? 0.533 -9.582 7.569 1.00 98.88 219 ASP A O 1
ATOM 1727 N N . VAL A 1 220 ? -0.215 -7.533 6.991 1.00 98.88 220 VAL A N 1
ATOM 1728 C CA . VAL A 1 220 ? -0.197 -7.760 5.545 1.00 98.88 220 VAL A CA 1
ATOM 1729 C C . VAL A 1 220 ? 0.309 -6.526 4.801 1.00 98.88 220 VAL A C 1
ATOM 1731 O O . VAL A 1 220 ? -0.264 -5.448 4.913 1.00 98.88 220 VAL A O 1
ATOM 1734 N N . LEU A 1 221 ? 1.354 -6.689 3.998 1.00 98.88 221 LEU A N 1
ATOM 1735 C CA . LEU A 1 221 ? 1.871 -5.677 3.082 1.00 98.88 221 LEU A CA 1
ATOM 1736 C C . LEU A 1 221 ? 1.579 -6.108 1.642 1.00 98.88 221 LEU A C 1
ATOM 1738 O O . LEU A 1 221 ? 1.953 -7.207 1.233 1.00 98.88 221 LEU A O 1
ATOM 1742 N N . VAL A 1 222 ? 0.920 -5.259 0.860 1.00 98.88 222 VAL A N 1
ATOM 1743 C CA . VAL A 1 222 ? 0.573 -5.550 -0.536 1.00 98.88 222 VAL A CA 1
ATOM 1744 C C . VAL A 1 222 ? 1.210 -4.517 -1.449 1.00 98.88 222 VAL A C 1
ATOM 1746 O O . VAL A 1 222 ? 0.936 -3.333 -1.296 1.00 98.88 222 VAL A O 1
ATOM 1749 N N . ALA A 1 223 ? 2.005 -4.964 -2.422 1.00 98.69 223 ALA A N 1
ATOM 1750 C CA . ALA A 1 223 ? 2.391 -4.153 -3.572 1.00 98.69 223 ALA A CA 1
ATOM 1751 C C . ALA A 1 223 ? 1.409 -4.412 -4.710 1.00 98.69 223 ALA A C 1
ATOM 1753 O O . ALA A 1 223 ? 1.289 -5.556 -5.163 1.00 98.69 223 ALA A O 1
ATOM 1754 N N . THR A 1 224 ? 0.722 -3.373 -5.180 1.00 98.31 224 THR A N 1
ATOM 1755 C CA . THR A 1 224 ? -0.231 -3.523 -6.281 1.00 98.31 224 THR A CA 1
ATOM 1756 C C . THR A 1 224 ? 0.508 -3.873 -7.564 1.00 98.31 224 THR A C 1
ATOM 1758 O O . THR A 1 224 ? 0.224 -4.910 -8.153 1.00 98.31 224 THR A O 1
ATOM 1761 N N . HIS A 1 225 ? 1.495 -3.070 -7.957 1.00 97.94 225 HIS A N 1
ATOM 1762 C CA . HIS A 1 225 ? 2.328 -3.253 -9.145 1.00 97.94 225 HIS A CA 1
ATOM 1763 C C . HIS A 1 225 ? 3.711 -2.594 -8.940 1.00 97.94 225 HIS A C 1
ATOM 1765 O O . HIS A 1 225 ? 3.897 -1.831 -7.995 1.00 97.94 225 HIS A O 1
ATOM 1771 N N . PRO A 1 226 ? 4.728 -2.879 -9.778 1.00 94.00 226 PRO A N 1
ATOM 1772 C CA . PRO A 1 226 ? 6.123 -2.589 -9.430 1.00 94.00 226 PRO A CA 1
ATOM 1773 C C . PRO A 1 226 ? 6.582 -1.151 -9.743 1.00 94.00 226 PRO A C 1
ATOM 1775 O O . PRO A 1 226 ? 7.784 -0.901 -9.871 1.00 94.00 226 PRO A O 1
ATOM 1778 N N . HIS A 1 227 ? 5.665 -0.195 -9.910 1.00 96.25 227 HIS A N 1
ATOM 1779 C CA . HIS A 1 227 ? 6.045 1.193 -10.156 1.00 96.25 227 HIS A CA 1
ATOM 1780 C C . HIS A 1 227 ? 6.548 1.892 -8.889 1.00 96.25 227 HIS A C 1
ATOM 1782 O O . HIS A 1 227 ? 6.060 1.677 -7.782 1.00 96.25 227 HIS A O 1
ATOM 1788 N N . ALA A 1 228 ? 7.558 2.747 -9.059 1.00 95.00 228 ALA A N 1
ATOM 1789 C CA . ALA A 1 228 ? 8.294 3.348 -7.950 1.00 95.00 228 ALA A CA 1
ATOM 1790 C C . ALA A 1 228 ? 7.459 4.321 -7.105 1.00 95.00 228 ALA A C 1
ATOM 1792 O O . ALA A 1 228 ? 7.785 4.532 -5.945 1.00 95.00 228 ALA A O 1
ATOM 1793 N N . ASP A 1 229 ? 6.404 4.906 -7.663 1.00 94.56 229 ASP A N 1
ATOM 1794 C CA . ASP A 1 229 ? 5.428 5.730 -6.950 1.00 94.56 229 ASP A CA 1
ATOM 1795 C C . ASP A 1 229 ? 4.465 4.912 -6.075 1.00 94.56 229 ASP A C 1
ATOM 1797 O O . ASP A 1 229 ? 3.799 5.489 -5.228 1.00 94.56 229 ASP A O 1
ATOM 1801 N N . HIS A 1 230 ? 4.454 3.582 -6.195 1.00 97.75 230 HIS A N 1
ATOM 1802 C CA . HIS A 1 230 ? 3.674 2.676 -5.344 1.00 97.75 230 HIS A CA 1
ATOM 1803 C C . HIS A 1 230 ? 4.556 1.922 -4.342 1.00 97.75 230 HIS A C 1
ATOM 1805 O O . HIS A 1 230 ? 4.255 1.856 -3.151 1.00 97.75 230 HIS A O 1
ATOM 1811 N N . ILE A 1 231 ? 5.676 1.363 -4.811 1.00 98.38 231 ILE A N 1
ATOM 1812 C CA . ILE A 1 231 ? 6.558 0.523 -3.985 1.00 98.38 231 ILE A CA 1
ATOM 1813 C C . ILE A 1 231 ? 7.754 1.272 -3.386 1.00 98.38 231 ILE A C 1
ATOM 1815 O O . ILE A 1 231 ? 8.520 0.698 -2.613 1.00 98.38 231 ILE A O 1
ATOM 1819 N N . GLY A 1 232 ? 7.942 2.544 -3.739 1.00 97.56 232 GLY A N 1
ATOM 1820 C CA . GLY A 1 232 ? 9.138 3.312 -3.399 1.00 97.56 232 GLY A CA 1
ATOM 1821 C C . GLY A 1 232 ? 9.374 3.496 -1.906 1.00 97.56 232 GLY A C 1
ATOM 1822 O O . GLY A 1 232 ? 10.527 3.601 -1.498 1.00 97.56 232 GLY A O 1
ATOM 1823 N N . GLY A 1 233 ? 8.317 3.513 -1.093 1.00 97.94 233 GLY A N 1
ATOM 1824 C CA . GLY A 1 233 ? 8.429 3.566 0.365 1.00 97.94 233 GLY A CA 1
ATOM 1825 C C . GLY A 1 233 ? 8.541 2.205 1.058 1.00 97.94 233 GLY A C 1
ATOM 1826 O O . GLY A 1 233 ? 8.835 2.161 2.251 1.00 97.94 233 GLY A O 1
ATOM 1827 N N . MET A 1 234 ? 8.312 1.089 0.357 1.00 98.69 234 MET A N 1
ATOM 1828 C CA . MET A 1 234 ? 8.147 -0.221 1.003 1.00 98.69 234 MET A CA 1
ATOM 1829 C C . MET A 1 234 ? 9.413 -0.740 1.671 1.00 98.69 234 MET A C 1
ATOM 1831 O O . MET A 1 234 ? 9.322 -1.353 2.731 1.00 98.69 234 MET A O 1
ATOM 1835 N N . GLU A 1 235 ? 10.587 -0.476 1.094 1.00 97.88 235 GLU A N 1
ATOM 1836 C CA . GLU A 1 235 ? 11.862 -0.849 1.713 1.00 97.88 235 GLU A CA 1
ATOM 1837 C C . GLU A 1 235 ? 11.975 -0.252 3.125 1.00 97.88 235 GLU A C 1
ATOM 1839 O O . GLU A 1 235 ? 12.261 -0.959 4.093 1.00 97.88 235 GLU A O 1
ATOM 1844 N N . TYR A 1 236 ? 11.670 1.041 3.245 1.00 97.88 236 TYR A N 1
ATOM 1845 C CA . TYR A 1 236 ? 11.706 1.762 4.510 1.00 97.88 236 TYR A CA 1
ATOM 1846 C C . TYR A 1 236 ? 10.674 1.222 5.504 1.00 97.88 236 TYR A C 1
ATOM 1848 O O . TYR A 1 236 ? 10.952 1.123 6.697 1.00 97.88 236 TYR A O 1
ATOM 1856 N N . ILE A 1 237 ? 9.491 0.835 5.023 1.00 98.69 237 ILE A N 1
ATOM 1857 C CA . ILE A 1 237 ? 8.465 0.195 5.850 1.00 98.69 237 ILE A CA 1
ATOM 1858 C C . ILE A 1 237 ? 8.951 -1.157 6.390 1.00 98.69 237 ILE A C 1
ATOM 1860 O O . ILE A 1 237 ? 8.857 -1.396 7.592 1.00 98.69 237 ILE A O 1
ATOM 1864 N N . ILE A 1 238 ? 9.534 -2.004 5.539 1.00 98.69 238 ILE A N 1
ATOM 1865 C CA . ILE A 1 238 ? 10.061 -3.323 5.925 1.00 98.69 238 ILE A CA 1
ATOM 1866 C C . ILE A 1 238 ? 11.216 -3.208 6.931 1.00 98.69 238 ILE A C 1
ATOM 1868 O O . ILE A 1 238 ? 11.406 -4.082 7.778 1.00 98.69 238 ILE A O 1
ATOM 1872 N N . ASP A 1 239 ? 12.004 -2.136 6.868 1.00 97.94 239 ASP A N 1
ATOM 1873 C CA . ASP A 1 239 ? 13.075 -1.916 7.839 1.00 97.94 239 ASP A CA 1
ATOM 1874 C C . ASP A 1 239 ? 12.577 -1.518 9.228 1.00 97.94 239 ASP A C 1
ATOM 1876 O O . ASP A 1 239 ? 13.263 -1.804 10.212 1.00 97.94 239 ASP A O 1
ATOM 1880 N N . ASN A 1 240 ? 11.414 -0.871 9.313 1.00 98.19 240 ASN A N 1
ATOM 1881 C CA . ASN A 1 240 ? 10.984 -0.159 10.513 1.00 98.19 240 ASN A CA 1
ATOM 1882 C C . ASN A 1 240 ? 9.753 -0.754 11.219 1.00 98.19 240 ASN A C 1
ATOM 1884 O O . ASN A 1 240 ? 9.436 -0.312 12.325 1.00 98.19 240 ASN A O 1
ATOM 1888 N N . PHE A 1 241 ? 9.073 -1.734 10.622 1.00 98.75 241 PHE A N 1
ATOM 1889 C CA . PHE A 1 241 ? 7.931 -2.431 11.221 1.00 98.75 241 PHE A CA 1
ATOM 1890 C C . PHE A 1 241 ? 8.134 -3.948 11.199 1.00 98.75 241 PHE A C 1
ATOM 1892 O O . PHE A 1 241 ? 8.840 -4.470 10.339 1.00 98.75 241 PHE A O 1
ATOM 1899 N N . ASP A 1 242 ? 7.489 -4.659 12.128 1.00 98.50 242 ASP A N 1
ATOM 1900 C CA . ASP A 1 242 ? 7.317 -6.108 11.988 1.00 98.50 242 ASP A CA 1
ATOM 1901 C C . ASP A 1 242 ? 6.376 -6.378 10.805 1.00 98.50 242 ASP A C 1
ATOM 1903 O O . ASP A 1 242 ? 5.298 -5.783 10.728 1.00 98.50 242 ASP A O 1
ATOM 1907 N N . ILE A 1 243 ? 6.786 -7.236 9.872 1.00 98.69 243 ILE A N 1
ATOM 1908 C CA . ILE A 1 243 ? 6.031 -7.532 8.652 1.00 98.69 243 ILE A CA 1
ATOM 1909 C C . ILE A 1 243 ? 5.579 -8.986 8.697 1.00 98.69 243 ILE A C 1
ATOM 1911 O O . ILE A 1 243 ? 6.399 -9.895 8.800 1.00 98.69 243 ILE A O 1
ATOM 1915 N N . GLY A 1 244 ? 4.268 -9.198 8.591 1.00 98.50 244 GLY A N 1
ATOM 1916 C CA . GLY A 1 244 ? 3.678 -10.522 8.437 1.00 98.50 244 GLY A CA 1
ATOM 1917 C C . GLY A 1 244 ? 3.779 -11.019 6.995 1.00 98.50 244 GLY A C 1
ATOM 1918 O O . GLY A 1 244 ? 4.840 -11.417 6.517 1.00 98.50 244 GLY A O 1
ATOM 1919 N N . LEU A 1 245 ? 2.650 -11.026 6.291 1.00 98.38 245 LEU A N 1
ATOM 1920 C CA . LEU A 1 245 ? 2.568 -11.514 4.917 1.00 98.38 245 LEU A CA 1
ATOM 1921 C C . LEU A 1 245 ? 2.883 -10.403 3.919 1.00 98.38 245 LEU A C 1
ATOM 1923 O O . LEU A 1 245 ? 2.347 -9.305 4.023 1.00 98.38 245 LEU A O 1
ATOM 1927 N N . ILE A 1 246 ? 3.677 -10.717 2.896 1.00 98.75 246 ILE A N 1
ATOM 1928 C CA . ILE A 1 246 ? 3.867 -9.842 1.737 1.00 98.75 246 ILE A CA 1
ATOM 1929 C C . ILE A 1 246 ? 3.146 -10.441 0.533 1.00 98.75 246 ILE A C 1
ATOM 1931 O O . ILE A 1 246 ? 3.286 -11.636 0.267 1.00 98.75 246 ILE A O 1
ATOM 1935 N N . TYR A 1 247 ? 2.416 -9.612 -0.210 1.00 98.81 247 TYR A N 1
ATOM 1936 C CA . TYR A 1 247 ? 1.826 -9.962 -1.498 1.00 98.81 247 TYR A CA 1
ATOM 1937 C C . TYR A 1 247 ? 2.340 -9.050 -2.609 1.00 98.81 247 TYR A C 1
ATOM 1939 O O . TYR A 1 247 ? 2.322 -7.829 -2.475 1.00 98.81 247 TYR A O 1
ATOM 1947 N N . MET A 1 248 ? 2.760 -9.647 -3.723 1.00 98.31 248 MET A N 1
ATOM 1948 C CA . MET A 1 248 ? 3.167 -8.930 -4.937 1.00 98.31 248 MET A CA 1
ATOM 1949 C C . MET A 1 248 ? 2.705 -9.714 -6.172 1.00 98.31 248 MET A C 1
ATOM 1951 O O . MET A 1 248 ? 2.715 -10.953 -6.135 1.00 98.31 248 MET A O 1
ATOM 1955 N N . PRO A 1 249 ? 2.301 -9.064 -7.276 1.00 96.00 249 PRO A N 1
ATOM 1956 C CA . PRO A 1 249 ? 1.982 -9.787 -8.500 1.00 96.00 249 PRO A CA 1
ATOM 1957 C C . PRO A 1 249 ? 3.244 -10.405 -9.109 1.00 96.00 249 PRO A C 1
ATOM 1959 O O . PRO A 1 249 ? 4.368 -9.991 -8.824 1.00 96.00 249 PRO A O 1
ATOM 1962 N N . LYS A 1 250 ? 3.072 -11.367 -10.022 1.00 92.00 250 LYS A N 1
ATOM 1963 C CA . LYS A 1 250 ? 4.175 -11.896 -10.845 1.00 92.00 250 LYS A CA 1
ATOM 1964 C C . LYS A 1 250 ? 4.549 -10.920 -11.966 1.00 92.00 250 LYS A C 1
ATOM 1966 O O . LYS A 1 250 ? 4.479 -11.257 -13.143 1.00 92.00 250 LYS A O 1
ATOM 1971 N N . ALA A 1 251 ? 4.926 -9.708 -11.580 1.00 91.00 251 ALA A N 1
ATOM 1972 C CA . ALA A 1 251 ? 5.404 -8.656 -12.458 1.00 91.00 251 ALA A CA 1
ATOM 1973 C C . ALA A 1 251 ? 6.846 -8.332 -12.088 1.00 91.00 251 ALA A C 1
ATOM 1975 O O . ALA A 1 251 ? 7.152 -8.111 -10.921 1.00 91.00 251 ALA A O 1
ATOM 1976 N N . THR A 1 252 ? 7.733 -8.288 -13.073 1.00 86.50 252 THR A N 1
ATOM 1977 C CA . THR A 1 252 ? 9.140 -7.950 -12.856 1.00 86.50 252 THR A CA 1
ATOM 1978 C C . THR A 1 252 ? 9.509 -6.716 -13.651 1.00 86.50 252 THR A C 1
ATOM 1980 O O . THR A 1 252 ? 9.072 -6.544 -14.786 1.00 86.50 252 THR A O 1
ATOM 1983 N N . THR A 1 253 ? 10.374 -5.892 -13.078 1.00 88.19 253 THR A N 1
ATOM 1984 C CA . THR A 1 253 ? 10.995 -4.758 -13.757 1.00 88.19 253 THR A CA 1
ATOM 1985 C C . THR A 1 253 ? 12.460 -4.668 -13.340 1.00 88.19 253 THR A C 1
ATOM 1987 O O . THR A 1 253 ? 12.855 -5.248 -12.332 1.00 88.19 253 THR A O 1
ATOM 1990 N N . SER A 1 254 ? 13.279 -3.965 -14.114 1.00 86.06 254 SER A N 1
ATOM 1991 C CA . SER A 1 254 ? 14.706 -3.768 -13.831 1.00 86.06 254 SER A CA 1
ATOM 1992 C C . SER A 1 254 ? 14.989 -2.432 -13.137 1.00 86.06 254 SER A C 1
ATOM 1994 O O . SER A 1 254 ? 16.107 -1.924 -13.207 1.00 86.06 254 SER A O 1
ATOM 1996 N N . THR A 1 255 ? 13.973 -1.794 -12.546 1.00 89.88 255 THR A N 1
ATOM 1997 C CA . THR A 1 255 ? 14.173 -0.543 -11.810 1.00 89.88 255 THR A CA 1
ATOM 1998 C C . THR A 1 255 ? 14.918 -0.813 -10.511 1.00 89.88 255 THR A C 1
ATOM 2000 O O . THR A 1 255 ? 14.694 -1.822 -9.842 1.00 89.88 255 THR A O 1
ATOM 2003 N N . LYS A 1 256 ? 15.760 0.145 -10.115 1.00 89.81 256 LYS A N 1
ATOM 2004 C CA . LYS A 1 256 ? 16.517 0.064 -8.866 1.00 89.81 256 LYS A CA 1
ATOM 2005 C C . LYS A 1 256 ? 15.598 -0.088 -7.648 1.00 89.81 256 LYS A C 1
ATOM 2007 O O . LYS A 1 256 ? 15.833 -0.945 -6.812 1.00 89.81 256 LYS A O 1
ATOM 2012 N N . THR A 1 257 ? 14.486 0.649 -7.621 1.00 93.69 257 THR A N 1
ATOM 2013 C CA . THR A 1 257 ? 13.464 0.550 -6.567 1.00 93.69 257 THR A CA 1
ATOM 2014 C C . THR A 1 257 ? 12.901 -0.863 -6.406 1.00 93.69 257 THR A C 1
ATOM 2016 O O . THR A 1 257 ? 12.728 -1.329 -5.284 1.00 93.69 257 THR A O 1
ATOM 2019 N N . TYR A 1 258 ? 12.610 -1.554 -7.511 1.00 94.69 258 TYR A N 1
ATOM 2020 C CA . TYR A 1 258 ? 12.089 -2.917 -7.452 1.00 94.69 258 TYR A CA 1
ATOM 2021 C C . TYR A 1 258 ? 13.161 -3.909 -6.988 1.00 94.69 258 TYR A C 1
ATOM 2023 O O . TYR A 1 258 ? 12.888 -4.766 -6.152 1.00 94.69 258 TYR A O 1
ATOM 2031 N N . GLU A 1 259 ? 14.391 -3.765 -7.487 1.00 92.12 259 GLU A N 1
ATOM 2032 C CA . GLU A 1 259 ? 15.531 -4.576 -7.056 1.00 92.12 259 GLU A CA 1
ATOM 2033 C C . GLU A 1 259 ? 15.806 -4.423 -5.551 1.00 92.12 259 GLU A C 1
ATOM 2035 O O . GLU A 1 259 ? 15.910 -5.426 -4.844 1.00 92.12 259 GLU A O 1
ATOM 2040 N N . ASP A 1 260 ? 15.859 -3.186 -5.054 1.00 94.31 260 ASP A N 1
ATOM 2041 C CA . ASP A 1 260 ? 16.109 -2.874 -3.643 1.00 94.31 260 ASP A CA 1
ATOM 2042 C C . ASP A 1 260 ? 15.024 -3.459 -2.738 1.00 94.31 260 ASP A C 1
ATOM 2044 O O . ASP A 1 260 ? 15.336 -4.085 -1.722 1.00 94.31 260 ASP A O 1
ATOM 2048 N N . LEU A 1 261 ? 13.754 -3.371 -3.151 1.00 97.31 261 LEU A N 1
ATOM 2049 C CA . LEU A 1 261 ? 12.652 -4.018 -2.445 1.00 97.31 261 LEU A CA 1
ATOM 2050 C C . LEU A 1 261 ? 12.845 -5.540 -2.355 1.00 97.31 261 LEU A C 1
ATOM 2052 O O . LEU A 1 261 ? 12.723 -6.112 -1.271 1.00 97.31 261 LEU A O 1
ATOM 2056 N N . LEU A 1 262 ? 13.174 -6.214 -3.462 1.00 95.31 262 LEU A N 1
ATOM 2057 C CA . LEU A 1 262 ? 13.384 -7.667 -3.453 1.00 95.31 262 LEU A CA 1
ATOM 2058 C C . LEU A 1 262 ? 14.587 -8.077 -2.594 1.00 95.31 262 LEU A C 1
ATOM 2060 O O . LEU A 1 262 ? 14.507 -9.059 -1.850 1.00 95.31 262 LEU A O 1
ATOM 2064 N N . ILE A 1 263 ? 15.689 -7.324 -2.666 1.00 95.38 263 ILE A N 1
ATOM 2065 C CA . ILE A 1 263 ? 16.867 -7.530 -1.814 1.00 95.38 263 ILE A CA 1
ATOM 2066 C C . ILE A 1 263 ? 16.475 -7.369 -0.346 1.00 95.38 263 ILE A C 1
ATOM 2068 O O . ILE A 1 263 ? 16.836 -8.214 0.476 1.00 95.38 263 ILE A O 1
ATOM 2072 N N . LYS A 1 264 ? 15.699 -6.333 -0.016 1.00 97.31 264 LYS A N 1
ATOM 2073 C CA . LYS A 1 264 ? 15.242 -6.068 1.347 1.00 97.31 264 LYS A CA 1
ATOM 2074 C C . LYS A 1 264 ? 14.391 -7.205 1.893 1.00 97.31 264 LYS A C 1
ATOM 2076 O O . LYS A 1 264 ? 14.719 -7.739 2.954 1.00 97.31 264 LYS A O 1
ATOM 2081 N N . ILE A 1 265 ? 13.362 -7.615 1.152 1.00 96.31 265 ILE A N 1
ATOM 2082 C CA . ILE A 1 265 ? 12.483 -8.738 1.504 1.00 96.31 265 ILE A CA 1
ATOM 2083 C C . ILE A 1 265 ? 13.318 -9.992 1.780 1.00 96.31 265 ILE A C 1
ATOM 2085 O O . ILE A 1 265 ? 13.202 -10.599 2.847 1.00 96.31 265 ILE A O 1
ATOM 2089 N N . LYS A 1 266 ? 14.234 -10.328 0.862 1.00 93.69 266 LYS A N 1
ATOM 2090 C CA . LYS A 1 266 ? 15.126 -11.482 1.004 1.00 93.69 266 LYS A CA 1
ATOM 2091 C C . LYS A 1 266 ? 16.036 -11.365 2.228 1.00 93.69 266 LYS A C 1
ATOM 2093 O O . LYS A 1 266 ? 16.196 -12.339 2.956 1.00 93.69 266 LYS A O 1
ATOM 2098 N N . SER A 1 267 ? 16.616 -10.190 2.476 1.00 96.19 267 SER A N 1
ATOM 2099 C CA . SER A 1 267 ? 17.529 -9.956 3.605 1.00 96.19 267 SER A CA 1
ATOM 2100 C C . SER A 1 267 ? 16.858 -10.114 4.972 1.00 96.19 267 SER A C 1
ATOM 2102 O O . SER A 1 267 ? 17.517 -10.497 5.934 1.00 96.19 267 SER A O 1
ATOM 2104 N N . LYS A 1 268 ? 15.545 -9.864 5.050 1.00 95.56 268 LYS A N 1
ATOM 2105 C CA . LYS A 1 268 ? 14.728 -10.045 6.257 1.00 95.56 268 LYS A CA 1
ATOM 2106 C C . LYS A 1 268 ? 14.163 -11.465 6.389 1.00 95.56 268 LYS A C 1
ATOM 2108 O O . LYS A 1 268 ? 13.461 -11.743 7.353 1.00 95.56 268 LYS A O 1
ATOM 2113 N N . GLY A 1 269 ? 14.444 -12.355 5.432 1.00 93.25 269 GLY A N 1
ATOM 2114 C CA . GLY A 1 269 ? 13.898 -13.715 5.408 1.00 93.25 269 GLY A CA 1
ATOM 2115 C C . GLY A 1 269 ? 12.387 -13.767 5.160 1.00 93.25 269 GLY A C 1
ATOM 2116 O O . GLY A 1 269 ? 11.749 -14.762 5.495 1.00 93.25 269 GLY A O 1
ATOM 2117 N N . LEU A 1 270 ? 11.808 -12.703 4.595 1.00 95.81 270 LEU A N 1
ATOM 2118 C CA . LEU A 1 270 ? 10.378 -12.615 4.315 1.00 95.81 270 LEU A CA 1
ATOM 2119 C C . LEU A 1 270 ? 10.050 -13.327 2.998 1.00 95.81 270 LEU A C 1
ATOM 2121 O O . LEU A 1 270 ? 10.838 -13.325 2.049 1.00 95.81 270 LEU A O 1
ATOM 2125 N N . LEU A 1 271 ? 8.864 -13.930 2.936 1.00 94.19 271 LEU A N 1
ATOM 2126 C CA . LEU A 1 271 ? 8.376 -14.636 1.754 1.00 94.19 271 LEU A CA 1
ATOM 2127 C C . LEU A 1 271 ? 7.352 -13.789 0.999 1.00 94.19 271 LEU A C 1
ATOM 2129 O O . LEU A 1 271 ? 6.495 -13.139 1.597 1.00 94.19 271 LEU A O 1
ATOM 2133 N N . ILE A 1 272 ? 7.424 -13.843 -0.331 1.00 97.00 272 ILE A N 1
ATOM 2134 C CA . ILE A 1 272 ? 6.479 -13.168 -1.222 1.00 97.00 272 ILE A CA 1
ATOM 2135 C C . ILE A 1 272 ? 5.389 -14.157 -1.622 1.00 97.00 272 ILE A C 1
ATOM 2137 O O . ILE A 1 272 ? 5.650 -15.153 -2.300 1.00 97.00 272 ILE A O 1
ATOM 2141 N N . ASN A 1 273 ? 4.152 -13.844 -1.258 1.00 97.88 273 ASN A N 1
ATOM 2142 C CA . ASN A 1 273 ? 2.969 -14.511 -1.779 1.00 97.88 273 ASN A CA 1
ATOM 2143 C C . ASN A 1 273 ? 2.561 -13.862 -3.105 1.00 97.88 273 ASN A C 1
ATOM 2145 O O . ASN A 1 273 ? 2.662 -12.649 -3.289 1.00 97.88 273 ASN A O 1
ATOM 2149 N N . THR A 1 274 ? 2.083 -14.667 -4.054 1.00 97.88 274 THR A N 1
ATOM 2150 C CA . THR A 1 274 ? 1.625 -14.128 -5.340 1.00 97.88 274 THR A CA 1
ATOM 2151 C C . THR A 1 274 ? 0.279 -13.429 -5.174 1.00 97.88 274 THR A C 1
ATOM 2153 O O . THR A 1 274 ? -0.712 -14.084 -4.853 1.00 97.88 274 THR A O 1
ATOM 2156 N N . ALA A 1 275 ? 0.231 -12.132 -5.472 1.00 97.62 275 ALA A N 1
ATOM 2157 C CA . ALA A 1 275 ? -1.014 -11.400 -5.636 1.00 97.62 275 ALA A CA 1
ATOM 2158 C C . ALA A 1 275 ? -1.672 -11.782 -6.970 1.00 97.62 275 ALA A C 1
ATOM 2160 O O . ALA A 1 275 ? -1.066 -11.638 -8.035 1.00 97.62 275 ALA A O 1
ATOM 2161 N N . LYS A 1 276 ? -2.887 -12.330 -6.905 1.00 97.06 276 LYS A N 1
ATOM 2162 C CA . LYS A 1 276 ? -3.686 -12.746 -8.065 1.00 97.06 276 LYS A CA 1
ATOM 2163 C C . LYS A 1 276 ? -5.152 -12.902 -7.680 1.00 97.06 276 LYS A C 1
ATOM 2165 O O . LYS A 1 276 ? -5.475 -13.105 -6.509 1.00 97.06 276 LYS A O 1
ATOM 2170 N N . ALA A 1 277 ? -6.024 -12.898 -8.678 1.00 97.12 277 ALA A N 1
ATOM 2171 C CA . ALA A 1 277 ? -7.439 -13.176 -8.509 1.00 97.12 277 ALA A CA 1
ATOM 2172 C C . ALA A 1 277 ? -7.683 -14.503 -7.765 1.00 97.12 277 ALA A C 1
ATOM 2174 O O . ALA A 1 277 ? -7.030 -15.518 -8.025 1.00 97.12 277 ALA A O 1
ATOM 2175 N N . GLY A 1 278 ? -8.639 -14.487 -6.837 1.00 95.19 278 GLY A N 1
ATOM 2176 C CA . GLY A 1 278 ? -9.043 -15.643 -6.037 1.00 95.19 278 GLY A CA 1
ATOM 2177 C C . GLY A 1 278 ? -8.283 -15.811 -4.719 1.00 95.19 278 GLY A C 1
ATOM 2178 O O . GLY A 1 278 ? -8.718 -16.597 -3.879 1.00 95.19 278 GLY A O 1
ATOM 2179 N N . VAL A 1 279 ? -7.197 -15.064 -4.489 1.00 97.31 279 VAL A N 1
ATOM 2180 C CA . VAL A 1 279 ? -6.530 -15.038 -3.178 1.00 97.31 279 VAL A CA 1
ATOM 2181 C C . VAL A 1 279 ? -7.454 -14.389 -2.149 1.00 97.31 279 VAL A C 1
ATOM 2183 O O . VAL A 1 279 ? -7.999 -13.312 -2.386 1.00 97.31 279 VAL A O 1
ATOM 2186 N N . THR A 1 280 ? -7.622 -15.046 -1.002 1.00 98.00 280 THR A N 1
ATOM 2187 C CA . THR A 1 280 ? -8.321 -14.500 0.169 1.00 98.00 280 THR A CA 1
ATOM 2188 C C . THR A 1 280 ? -7.290 -14.173 1.239 1.00 98.00 280 THR A C 1
ATOM 2190 O O . THR A 1 280 ? -6.359 -14.953 1.441 1.00 98.00 280 THR A O 1
ATOM 2193 N N . ILE A 1 281 ? -7.440 -13.026 1.897 1.00 97.94 281 ILE A N 1
ATOM 2194 C CA . ILE A 1 281 ? -6.525 -12.578 2.946 1.00 97.94 281 ILE A CA 1
ATOM 2195 C C . ILE A 1 281 ? -7.232 -12.682 4.295 1.00 97.94 281 ILE A C 1
ATOM 2197 O O . ILE A 1 281 ? -8.270 -12.055 4.500 1.00 97.94 281 ILE A O 1
ATOM 2201 N N . ASP A 1 282 ? -6.649 -13.454 5.207 1.00 96.56 282 ASP A N 1
ATOM 2202 C CA . ASP A 1 282 ? -7.108 -13.547 6.590 1.00 96.56 282 ASP A CA 1
ATOM 2203 C C . ASP A 1 282 ? -6.525 -12.391 7.417 1.00 96.56 282 ASP A C 1
ATOM 2205 O O . ASP A 1 282 ? -5.344 -12.382 7.775 1.00 96.56 282 ASP A O 1
ATOM 2209 N N . LEU A 1 283 ? -7.363 -11.390 7.684 1.00 96.81 283 LEU A N 1
ATOM 2210 C CA . LEU A 1 283 ? -7.036 -10.262 8.557 1.00 96.81 283 LEU A CA 1
ATOM 2211 C C . LEU A 1 283 ? -7.936 -10.269 9.802 1.00 96.81 283 LEU A C 1
ATOM 2213 O O . LEU A 1 283 ? -7.446 -10.184 10.929 1.00 96.81 283 LEU A O 1
ATOM 2217 N N . ASP A 1 284 ? -9.244 -10.432 9.616 1.00 96.69 284 ASP A N 1
ATOM 2218 C CA . ASP A 1 284 ? -10.253 -10.445 10.676 1.00 96.69 284 ASP A CA 1
ATOM 2219 C C . ASP A 1 284 ? -11.455 -11.288 10.241 1.00 96.69 284 ASP A C 1
ATOM 2221 O O . ASP A 1 284 ? -11.836 -11.248 9.072 1.00 96.69 284 ASP A O 1
ATOM 2225 N N . ASN A 1 285 ? -12.066 -12.008 11.183 1.00 94.62 285 ASN A N 1
ATOM 2226 C CA . ASN A 1 285 ? -13.210 -12.891 10.938 1.00 94.62 285 ASN A CA 1
ATOM 2227 C C . ASN A 1 285 ? -14.455 -12.155 10.407 1.00 94.62 285 ASN A C 1
ATOM 2229 O O . ASN A 1 285 ? -15.284 -12.771 9.740 1.00 94.62 285 ASN A O 1
ATOM 2233 N N . ASP A 1 286 ? -14.584 -10.850 10.661 1.00 93.50 286 ASP A N 1
ATOM 2234 C CA 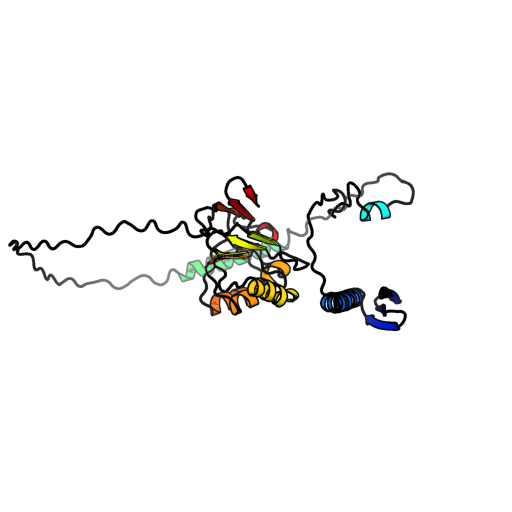. ASP A 1 286 ? -15.692 -10.029 10.153 1.00 93.50 286 ASP A CA 1
ATOM 2235 C C . ASP A 1 286 ? -15.408 -9.439 8.766 1.00 93.50 286 ASP A C 1
ATOM 2237 O O . ASP A 1 286 ? -16.281 -8.795 8.169 1.00 93.50 286 ASP A O 1
ATOM 2241 N N . LEU A 1 287 ? -14.185 -9.608 8.255 1.00 96.31 287 LEU A N 1
ATOM 2242 C CA . LEU A 1 287 ? -13.761 -9.086 6.966 1.00 96.31 287 LEU A CA 1
ATOM 2243 C C . LEU A 1 287 ? -13.675 -10.208 5.938 1.00 96.31 287 LEU A C 1
ATOM 2245 O O . LEU A 1 287 ? -12.970 -11.196 6.107 1.00 96.31 287 LEU A O 1
ATOM 2249 N N . THR A 1 288 ? -14.317 -10.003 4.792 1.00 97.75 288 THR A N 1
ATOM 2250 C CA . THR A 1 288 ? -13.995 -10.774 3.589 1.00 97.75 288 THR A CA 1
ATOM 2251 C C . THR A 1 288 ? -13.083 -9.937 2.707 1.00 97.75 288 THR A C 1
ATOM 2253 O O . THR A 1 288 ? -13.538 -8.978 2.085 1.00 97.75 288 THR A O 1
ATOM 2256 N N . ILE A 1 289 ? -11.805 -10.309 2.633 1.00 98.06 289 ILE A N 1
ATOM 2257 C CA . ILE A 1 289 ? -10.805 -9.634 1.799 1.00 98.06 289 ILE A CA 1
ATOM 2258 C C . ILE A 1 289 ? -10.394 -10.564 0.662 1.00 98.06 289 ILE A C 1
ATOM 2260 O O . ILE A 1 289 ? -9.823 -11.628 0.903 1.00 98.06 289 ILE A O 1
ATOM 2264 N N . LYS A 1 290 ? -10.681 -10.173 -0.582 1.00 98.00 290 LYS A N 1
ATOM 2265 C CA . LYS A 1 290 ? -10.386 -10.969 -1.779 1.00 98.00 290 LYS A CA 1
ATOM 2266 C C . LYS A 1 290 ? -9.647 -10.152 -2.820 1.00 98.00 290 LYS A C 1
ATOM 2268 O O . LYS A 1 290 ? -10.105 -9.084 -3.212 1.00 98.00 290 LYS A O 1
ATOM 2273 N N . MET A 1 291 ? -8.563 -10.702 -3.346 1.00 98.06 291 MET A N 1
ATOM 2274 C CA . MET A 1 291 ? -7.960 -10.195 -4.570 1.00 98.06 291 MET A CA 1
ATOM 2275 C C . MET A 1 291 ? -8.809 -10.638 -5.762 1.00 98.06 291 MET A C 1
ATOM 2277 O O . MET A 1 291 ? -9.084 -11.829 -5.929 1.00 98.06 291 MET A O 1
ATOM 2281 N N . ILE A 1 292 ? -9.238 -9.690 -6.591 1.00 97.56 292 ILE A N 1
ATOM 2282 C CA . ILE A 1 292 ? -10.035 -9.955 -7.799 1.00 97.56 292 ILE A CA 1
ATOM 2283 C C . ILE A 1 292 ? -9.220 -9.820 -9.092 1.00 97.56 292 ILE A C 1
ATOM 2285 O O . ILE A 1 292 ? -9.662 -10.279 -10.141 1.00 97.56 292 ILE A O 1
ATOM 2289 N N . ALA A 1 293 ? -8.028 -9.229 -9.010 1.00 96.69 293 ALA A N 1
ATOM 2290 C CA . ALA A 1 293 ? -7.064 -9.093 -10.097 1.00 96.69 293 ALA A CA 1
ATOM 2291 C C . ALA A 1 293 ? -5.625 -9.139 -9.530 1.00 96.69 293 ALA A C 1
ATOM 2293 O O . ALA A 1 293 ? -5.465 -8.950 -8.318 1.00 96.69 293 ALA A O 1
ATOM 2294 N N . PRO A 1 294 ? -4.595 -9.400 -10.357 1.00 96.31 294 PRO A N 1
ATOM 2295 C CA . PRO A 1 294 ? -4.675 -9.761 -11.778 1.00 96.31 294 PRO A CA 1
ATOM 2296 C C . PRO A 1 294 ? -5.235 -11.178 -12.005 1.00 96.31 294 PRO A C 1
ATOM 2298 O O . PRO A 1 294 ? -5.046 -12.069 -11.179 1.00 96.31 294 PRO A O 1
ATOM 2301 N N . ILE A 1 295 ? -5.938 -11.388 -13.123 1.00 94.88 295 ILE A N 1
ATOM 2302 C CA . ILE A 1 295 ? -6.512 -12.693 -13.525 1.00 94.88 295 ILE A CA 1
ATOM 2303 C C . ILE A 1 295 ? -5.561 -13.445 -14.467 1.00 94.88 295 ILE A C 1
ATOM 2305 O O . ILE A 1 295 ? -5.384 -14.657 -14.361 1.00 94.88 295 ILE A O 1
ATOM 2309 N N . GLY A 1 296 ? -4.976 -12.718 -15.414 1.00 84.75 296 GLY A N 1
ATOM 2310 C CA . GLY A 1 296 ? -4.050 -13.224 -16.411 1.00 84.75 296 GLY A CA 1
ATOM 2311 C C . GLY A 1 296 ? -2.678 -13.542 -15.826 1.00 84.75 296 GLY A C 1
ATOM 2312 O O . GLY A 1 296 ? -2.309 -13.108 -14.736 1.00 84.75 296 GLY A O 1
ATOM 2313 N N . VAL A 1 297 ? -1.909 -14.315 -16.588 1.00 84.12 297 VAL A N 1
ATOM 2314 C CA . VAL A 1 297 ? -0.538 -14.709 -16.230 1.00 84.12 297 VAL A CA 1
ATOM 2315 C C . VAL A 1 297 ? 0.520 -13.762 -16.796 1.00 84.12 297 VAL A C 1
ATOM 2317 O O . VAL A 1 297 ? 1.674 -13.826 -16.382 1.00 84.12 297 VAL A O 1
ATOM 2320 N N . SER A 1 298 ? 0.141 -12.913 -17.754 1.00 87.50 298 SER A N 1
ATOM 2321 C CA . SER A 1 298 ? 1.014 -11.941 -18.401 1.00 87.50 298 SER A CA 1
ATOM 2322 C C . SER A 1 298 ? 0.192 -10.800 -18.998 1.00 87.50 298 SER A C 1
ATOM 2324 O O . SER A 1 298 ? -0.944 -11.011 -19.425 1.00 87.50 298 SER A O 1
ATOM 2326 N N . TYR A 1 299 ? 0.792 -9.614 -19.020 1.00 86.62 299 TYR A N 1
ATOM 2327 C CA . TYR A 1 299 ? 0.236 -8.371 -19.537 1.00 86.62 299 TYR A CA 1
ATOM 2328 C C . TYR A 1 299 ? 1.331 -7.504 -20.165 1.00 86.62 299 TYR A C 1
ATOM 2330 O O . TYR A 1 299 ? 2.505 -7.617 -19.793 1.00 86.62 299 TYR A O 1
ATOM 2338 N N . ASP A 1 300 ? 0.923 -6.616 -21.074 1.00 85.44 300 ASP A N 1
ATOM 2339 C CA . ASP A 1 300 ? 1.815 -5.688 -21.779 1.00 85.44 300 ASP A CA 1
ATOM 2340 C C . ASP A 1 300 ? 2.223 -4.488 -20.910 1.00 85.44 300 ASP A C 1
ATOM 2342 O O . ASP A 1 300 ? 3.336 -3.973 -21.041 1.00 85.44 300 ASP A O 1
ATOM 2346 N N . TYR A 1 301 ? 1.339 -4.044 -20.009 1.00 88.75 301 TYR A N 1
ATOM 2347 C CA . TYR A 1 301 ? 1.576 -2.899 -19.134 1.00 88.75 301 TYR A CA 1
ATOM 2348 C C . TYR A 1 301 ? 1.723 -3.338 -17.681 1.00 88.75 301 TYR A C 1
ATOM 2350 O O . TYR A 1 301 ? 0.958 -4.157 -17.181 1.00 88.75 301 TYR A O 1
ATOM 2358 N N . LEU A 1 302 ? 2.686 -2.742 -16.969 1.00 86.62 302 LEU A N 1
ATOM 2359 C CA . LEU A 1 302 ? 2.926 -3.044 -15.553 1.00 86.62 302 LEU A CA 1
ATOM 2360 C C . LEU A 1 302 ? 1.693 -2.770 -14.681 1.00 86.62 302 LEU A C 1
ATOM 2362 O O . LEU A 1 302 ? 1.425 -3.539 -13.764 1.00 86.62 302 LEU A O 1
ATOM 2366 N N . ASN A 1 303 ? 0.915 -1.737 -15.012 1.00 91.44 303 ASN A N 1
ATOM 2367 C CA . ASN A 1 303 ? -0.328 -1.403 -14.311 1.00 91.44 303 ASN A CA 1
ATOM 2368 C C . ASN A 1 303 ? -1.370 -2.525 -14.374 1.00 91.44 303 ASN A C 1
ATOM 2370 O O . ASN A 1 303 ? -2.148 -2.679 -13.437 1.00 91.44 303 ASN A O 1
ATOM 2374 N N . ASP A 1 304 ? -1.379 -3.329 -15.436 1.00 93.38 304 ASP A N 1
ATOM 2375 C CA . ASP A 1 304 ? -2.369 -4.396 -15.617 1.00 93.38 304 ASP A CA 1
ATOM 2376 C C . ASP A 1 304 ? -2.085 -5.609 -14.715 1.00 93.38 304 ASP A C 1
ATOM 2378 O O . ASP A 1 304 ? -2.958 -6.451 -14.501 1.00 93.38 304 ASP A O 1
ATOM 2382 N N . TYR A 1 305 ? -0.883 -5.679 -14.131 1.00 94.81 305 TYR A N 1
ATOM 2383 C CA . TYR A 1 305 ? -0.559 -6.641 -13.079 1.00 94.81 305 TYR A CA 1
ATOM 2384 C C . TYR A 1 305 ? -1.086 -6.217 -11.701 1.00 94.81 305 TYR A C 1
ATOM 2386 O O . TYR A 1 305 ? -0.862 -6.954 -10.742 1.00 94.81 305 TYR A O 1
ATOM 2394 N N . SER A 1 306 ? -1.753 -5.062 -11.577 1.00 97.50 306 SER A N 1
ATOM 2395 C CA . SER A 1 306 ? -2.159 -4.525 -10.276 1.00 97.50 306 SER A CA 1
ATOM 2396 C C . SER A 1 306 ? -3.000 -5.508 -9.469 1.00 97.50 306 SER A C 1
ATOM 2398 O O . SER A 1 306 ? -4.030 -6.003 -9.936 1.00 97.50 306 SER A O 1
ATOM 2400 N N . ALA A 1 307 ? -2.587 -5.752 -8.226 1.00 97.88 307 ALA A N 1
ATOM 2401 C CA . ALA A 1 307 ? -3.430 -6.407 -7.239 1.00 97.88 307 ALA A CA 1
ATOM 2402 C C . ALA A 1 307 ? -4.642 -5.514 -6.937 1.00 97.88 307 ALA A C 1
ATOM 2404 O O . ALA A 1 307 ? -4.488 -4.419 -6.404 1.00 97.88 307 ALA A O 1
ATOM 2405 N N . VAL A 1 308 ? -5.846 -5.984 -7.262 1.00 97.88 308 VAL A N 1
ATOM 2406 C CA . VAL A 1 308 ? -7.098 -5.275 -6.946 1.00 97.88 308 VAL A CA 1
ATOM 2407 C C . VAL A 1 308 ? -7.790 -6.017 -5.816 1.00 97.88 308 VAL A C 1
ATOM 2409 O O . VAL A 1 308 ? -8.064 -7.213 -5.950 1.00 97.88 308 VAL A O 1
ATOM 2412 N N . ILE A 1 309 ? -8.066 -5.329 -4.708 1.00 98.12 309 ILE A N 1
ATOM 2413 C CA . ILE A 1 309 ? -8.533 -5.940 -3.461 1.00 98.12 309 ILE A CA 1
ATOM 2414 C C . ILE A 1 309 ? -9.949 -5.474 -3.151 1.00 98.12 309 ILE A C 1
ATOM 2416 O O . ILE A 1 309 ? -10.184 -4.315 -2.849 1.00 98.12 309 ILE A O 1
ATOM 2420 N N . LYS A 1 310 ? -10.892 -6.413 -3.125 1.00 97.44 310 LYS A N 1
ATOM 2421 C CA . LYS A 1 310 ? -12.234 -6.177 -2.606 1.00 97.44 310 LYS A CA 1
ATOM 2422 C C . LYS A 1 310 ? -12.278 -6.496 -1.115 1.00 97.44 310 LYS A C 1
ATOM 2424 O O . LYS A 1 310 ? -11.987 -7.627 -0.724 1.00 97.44 310 LYS A O 1
ATOM 2429 N N . ILE A 1 311 ? -12.708 -5.535 -0.307 1.00 97.00 311 ILE A N 1
ATOM 2430 C CA . ILE A 1 311 ? -12.951 -5.689 1.132 1.00 97.00 311 ILE A CA 1
ATOM 2431 C C . ILE A 1 311 ? -14.455 -5.600 1.371 1.00 97.00 311 ILE A C 1
ATOM 2433 O O . ILE A 1 311 ? -15.108 -4.673 0.901 1.00 97.00 311 ILE A O 1
ATOM 2437 N N . ILE A 1 312 ? -15.019 -6.552 2.105 1.00 96.75 312 ILE A N 1
ATOM 2438 C CA . ILE A 1 312 ? -16.419 -6.533 2.534 1.00 96.75 312 ILE A CA 1
ATOM 2439 C C . ILE A 1 312 ? -16.437 -6.573 4.057 1.00 96.75 312 ILE A C 1
ATOM 2441 O O . ILE A 1 312 ? -15.820 -7.451 4.657 1.00 96.75 312 ILE A O 1
ATOM 2445 N N . TYR A 1 313 ? -17.153 -5.626 4.658 1.00 95.19 313 TYR A N 1
ATOM 2446 C CA . TYR A 1 313 ? -17.377 -5.537 6.095 1.00 95.19 313 TYR A CA 1
ATOM 2447 C C . TYR A 1 313 ? -18.849 -5.244 6.359 1.00 95.19 313 TYR A C 1
ATOM 2449 O O . TYR A 1 313 ? -19.350 -4.157 6.044 1.00 95.19 313 TYR A O 1
ATOM 2457 N N . LYS A 1 314 ? -19.550 -6.219 6.948 1.00 91.88 314 LYS A N 1
ATOM 2458 C CA . LYS A 1 314 ? -21.005 -6.168 7.151 1.00 91.88 314 LYS A CA 1
ATOM 2459 C C . LYS A 1 314 ? -21.709 -5.856 5.818 1.00 91.88 314 LYS A C 1
ATOM 2461 O O . LYS A 1 314 ? -21.511 -6.568 4.839 1.00 91.88 314 LYS A O 1
ATOM 2466 N N . ASN A 1 315 ? -22.473 -4.769 5.757 1.00 92.31 315 ASN A N 1
ATOM 2467 C CA . ASN A 1 315 ? -23.233 -4.370 4.568 1.00 92.31 315 ASN A CA 1
ATOM 2468 C C . ASN A 1 315 ? -22.451 -3.443 3.622 1.00 92.31 315 ASN A C 1
ATOM 2470 O O . ASN A 1 315 ? -23.009 -2.973 2.633 1.00 92.31 315 ASN A O 1
ATOM 2474 N N . ASN A 1 316 ? -21.183 -3.151 3.923 1.00 92.38 316 ASN A N 1
ATOM 2475 C CA . ASN A 1 316 ? -20.353 -2.253 3.130 1.00 92.38 316 ASN A CA 1
ATOM 2476 C C . ASN A 1 316 ? -19.303 -3.044 2.355 1.00 92.38 316 ASN A C 1
ATOM 2478 O O . ASN A 1 316 ? -18.716 -3.998 2.870 1.00 92.38 316 ASN A O 1
ATOM 2482 N N . SER A 1 317 ? -19.020 -2.607 1.131 1.00 92.00 317 SER A N 1
ATOM 2483 C CA . SER A 1 317 ? -17.896 -3.118 0.357 1.00 92.00 317 SER A CA 1
ATOM 2484 C C . SER A 1 317 ? -17.076 -1.987 -0.231 1.00 92.00 317 SER A C 1
ATOM 2486 O O . SER A 1 317 ? -17.635 -1.005 -0.715 1.00 92.00 317 SER A O 1
ATOM 2488 N N . PHE A 1 318 ? -15.768 -2.181 -0.235 1.00 89.50 318 PHE A N 1
ATOM 2489 C CA . PHE A 1 318 ? -14.774 -1.308 -0.829 1.00 89.50 318 PHE A CA 1
ATOM 2490 C C . PHE A 1 318 ? -13.965 -2.098 -1.866 1.00 89.50 318 PHE A C 1
ATOM 2492 O O . PHE A 1 318 ? -13.814 -3.318 -1.728 1.00 89.50 318 PHE A O 1
ATOM 2499 N N . LEU A 1 319 ? -13.498 -1.412 -2.907 1.00 88.69 319 LEU A N 1
ATOM 2500 C CA . LEU A 1 319 ? -12.651 -1.957 -3.962 1.00 88.69 319 LEU A CA 1
ATOM 2501 C C . LEU A 1 319 ? -11.460 -1.033 -4.200 1.00 88.69 319 LEU A C 1
ATOM 2503 O O . LEU A 1 319 ? -11.721 0.186 -4.300 1.00 88.69 319 LEU A O 1
#

Nearest PDB structures (foldseek):
  1wra-assembly2_B  TM=8.154E-01  e=1.528E-08  Streptococcus pneumoniae R6
  7dck-assembly1_B  TM=6.392E-01  e=1.070E-04  Epsilonproteobacteria bacterium (ex Lamellibrachia satsuma)
  4jo0-assembly1_A  TM=5.771E-01  e=9.479E-05  Streptomyces venezuelae
  5kil-assembly1_A-2  TM=5.490E-01  e=1.452E-03  Streptomyces venezuelae ATCC 10712